Protein AF-0000000076150841 (afdb_homodimer)

pLDDT: mean 77.34, std 28.7, range [23.14, 98.88]

Structure (mmCIF, N/CA/C/O backbone):
data_AF-0000000076150841-model_v1
#
loop_
_entity.id
_entity.type
_entity.pdbx_description
1 polymer 'C1q domain-containing protein'
#
loop_
_atom_site.group_PDB
_atom_site.id
_atom_site.type_symbol
_atom_site.label_atom_id
_atom_site.label_alt_id
_atom_site.label_comp_id
_atom_site.label_asym_id
_atom_site.label_entity_id
_atom_site.label_seq_id
_atom_site.pdbx_PDB_ins_code
_atom_site.Cartn_x
_atom_site.Cartn_y
_atom_site.Cartn_z
_atom_site.occupancy
_atom_site.B_iso_or_equiv
_atom_site.auth_seq_id
_atom_site.auth_comp_id
_atom_site.auth_asym_id
_atom_site.auth_atom_id
_atom_site.pdbx_PDB_model_num
ATOM 1 N N . MET A 1 1 ? 20.172 27.812 10.383 1 24.16 1 MET A N 1
ATOM 2 C CA . MET A 1 1 ? 19.25 28.719 11.078 1 24.16 1 MET A CA 1
ATOM 3 C C . MET A 1 1 ? 19.391 30.141 10.555 1 24.16 1 MET A C 1
ATOM 5 O O . MET A 1 1 ? 20.516 30.625 10.328 1 24.16 1 MET A O 1
ATOM 9 N N . ASN A 1 2 ? 18.484 30.672 9.898 1 23.14 2 ASN A N 1
ATOM 10 C CA . ASN A 1 2 ? 18.812 31.75 8.969 1 23.14 2 ASN A CA 1
ATOM 11 C C . ASN A 1 2 ? 19.375 32.969 9.695 1 23.14 2 ASN A C 1
ATOM 13 O O . ASN A 1 2 ? 18.672 33.625 10.453 1 23.14 2 ASN A O 1
ATOM 17 N N . PHE A 1 3 ? 20.5 33.219 9.914 1 25.77 3 PHE A N 1
ATOM 18 C CA . PHE A 1 3 ? 21.172 34.312 10.609 1 25.77 3 PHE A CA 1
ATOM 19 C C . PHE A 1 3 ? 21.109 35.594 9.789 1 25.77 3 PHE A C 1
ATOM 21 O O . PHE A 1 3 ? 21.562 36.625 10.234 1 25.77 3 PHE A O 1
ATOM 28 N N . ALA A 1 4 ? 20.672 35.562 8.633 1 28.73 4 ALA A N 1
ATOM 29 C CA . ALA A 1 4 ? 20.812 36.719 7.754 1 28.73 4 ALA A CA 1
ATOM 30 C C . ALA A 1 4 ? 19.781 37.781 8.086 1 28.73 4 ALA A C 1
ATOM 32 O O . ALA A 1 4 ? 18.609 37.656 7.734 1 28.73 4 ALA A O 1
ATOM 33 N N . HIS A 1 5 ? 19.281 37.938 9.18 1 33.47 5 HIS A N 1
ATOM 34 C CA . HIS A 1 5 ? 18.578 38.969 9.906 1 33.47 5 HIS A CA 1
ATOM 35 C C . HIS A 1 5 ? 19.203 40.344 9.656 1 33.47 5 HIS A C 1
ATOM 37 O O . HIS A 1 5 ? 18.578 41.375 9.883 1 33.47 5 HIS A O 1
ATOM 43 N N . ALA A 1 6 ? 20.25 40.469 9.133 1 31.05 6 ALA A N 1
ATOM 44 C CA . ALA A 1 6 ? 21.234 41.531 9.359 1 31.05 6 ALA A CA 1
ATOM 45 C C . ALA A 1 6 ? 20.906 42.75 8.523 1 31.05 6 ALA A C 1
ATOM 47 O O . ALA A 1 6 ? 20.875 43.875 9.039 1 31.05 6 ALA A O 1
ATOM 48 N N . ILE A 1 7 ? 20.891 42.719 7.281 1 30.91 7 ILE A N 1
ATOM 49 C CA . ILE A 1 7 ? 21.234 43.719 6.301 1 30.91 7 ILE A CA 1
ATOM 50 C C . ILE A 1 7 ? 19.969 44.438 5.836 1 30.91 7 ILE A C 1
ATOM 52 O O . ILE A 1 7 ? 19.969 45.656 5.688 1 30.91 7 ILE A O 1
ATOM 56 N N . THR A 1 8 ? 18.797 43.812 5.836 1 32.22 8 THR A N 1
ATOM 57 C CA . THR A 1 8 ? 17.766 44.688 5.309 1 32.22 8 THR A CA 1
ATOM 58 C C . THR A 1 8 ? 17.25 45.625 6.402 1 32.22 8 THR A C 1
ATOM 60 O O . THR A 1 8 ? 16.672 46.688 6.105 1 32.22 8 THR A O 1
ATOM 63 N N . ILE A 1 9 ? 17.359 45.406 7.531 1 32.12 9 ILE A N 1
ATOM 64 C CA . ILE A 1 9 ? 16.938 46.344 8.586 1 32.12 9 ILE A CA 1
ATOM 65 C C . ILE A 1 9 ? 17.5 47.719 8.305 1 32.12 9 ILE A C 1
ATO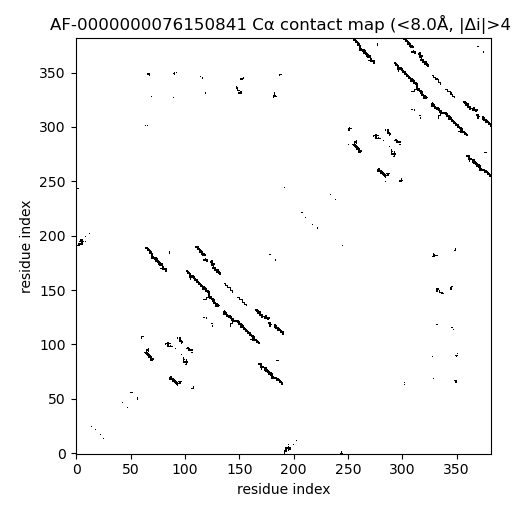M 67 O O . ILE A 1 9 ? 16.859 48.75 8.641 1 32.12 9 ILE A O 1
ATOM 71 N N . ALA A 1 10 ? 18.156 47.656 7.094 1 31.22 10 ALA A N 1
ATOM 72 C CA . ALA A 1 10 ? 18.906 48.812 6.617 1 31.22 10 ALA A CA 1
ATOM 73 C C . ALA A 1 10 ? 18.016 49.719 5.766 1 31.22 10 ALA A C 1
ATOM 75 O O . ALA A 1 10 ? 18.25 50.938 5.699 1 31.22 10 ALA A O 1
ATOM 76 N N . ALA A 1 11 ? 16.891 49.5 5.434 1 33.78 11 ALA A N 1
ATOM 77 C CA . ALA A 1 11 ? 16.562 50.688 4.66 1 33.78 11 ALA A CA 1
ATOM 78 C C . ALA A 1 11 ? 16.656 51.969 5.523 1 33.78 11 ALA A C 1
ATOM 80 O O . ALA A 1 11 ? 17.219 52.969 5.098 1 33.78 11 ALA A O 1
ATOM 81 N N . ILE A 1 12 ? 16.031 51.875 6.367 1 34.44 12 ILE A N 1
ATOM 82 C CA . ILE A 1 12 ? 15.227 52.906 7.039 1 34.44 12 ILE A CA 1
ATOM 83 C C . ILE A 1 12 ? 16.141 53.812 7.875 1 34.44 12 ILE A C 1
ATOM 85 O O . ILE A 1 12 ? 15.961 55.031 7.895 1 34.44 12 ILE A O 1
ATOM 89 N N . LEU A 1 13 ? 17.219 53.219 8.375 1 34.34 13 LEU A N 1
ATOM 90 C CA . LEU A 1 13 ? 17.875 54.312 9.055 1 34.34 13 LEU A CA 1
ATOM 91 C C . LEU A 1 13 ? 18.328 55.375 8.055 1 34.34 13 LEU A C 1
ATOM 93 O O . LEU A 1 13 ? 18.344 56.562 8.375 1 34.34 13 LEU A O 1
ATOM 97 N N . THR A 1 14 ? 18.203 55.156 6.887 1 30.88 14 THR A N 1
ATOM 98 C CA . THR A 1 14 ? 18.719 56.031 5.852 1 30.88 14 THR A CA 1
ATOM 99 C C . THR A 1 14 ? 17.828 57.25 5.684 1 30.88 14 THR A C 1
ATOM 101 O O . THR A 1 14 ? 18.297 58.344 5.352 1 30.88 14 THR A O 1
ATOM 104 N N . SER A 1 15 ? 16.609 57.469 6.016 1 34.28 15 SER A N 1
ATOM 105 C CA . SER A 1 15 ? 16.141 58.875 6.016 1 34.28 15 SER A CA 1
ATOM 106 C C . SER A 1 15 ? 16.812 59.688 7.113 1 34.28 15 SER A C 1
ATOM 108 O O . SER A 1 15 ? 16.828 60.906 7.066 1 34.28 15 SER A O 1
ATOM 110 N N . ILE A 1 16 ? 17.312 59.188 8.258 1 33.34 16 ILE A N 1
ATOM 111 C CA . ILE A 1 16 ? 18.047 60.094 9.125 1 33.34 16 ILE A CA 1
ATOM 112 C C . ILE A 1 16 ? 19.203 60.719 8.352 1 33.34 16 ILE A C 1
ATOM 114 O O . ILE A 1 16 ? 19.75 61.75 8.766 1 33.34 16 ILE A O 1
ATOM 118 N N . LEU A 1 17 ? 19.5 60.281 7.352 1 33.53 17 LEU A N 1
ATOM 119 C CA . LEU A 1 17 ? 20.656 60.75 6.613 1 33.53 17 LEU A CA 1
ATOM 120 C C . LEU A 1 17 ? 20.422 62.156 6.039 1 33.53 17 LEU A C 1
ATOM 122 O O . LEU A 1 17 ? 21.281 63.031 6.172 1 33.53 17 LEU A O 1
ATOM 126 N N . THR A 1 18 ? 19.844 62.375 4.703 1 30.12 18 THR A N 1
ATOM 127 C CA . THR A 1 18 ? 19.828 63.5 3.781 1 30.12 18 THR A CA 1
ATOM 128 C C . THR A 1 18 ? 18.688 64.438 4.121 1 30.12 18 THR A C 1
ATOM 130 O O . THR A 1 18 ? 17.531 64.188 3.783 1 30.12 18 THR A O 1
ATOM 133 N N . SER A 1 19 ? 18.094 64.875 5.039 1 28.33 19 SER A N 1
ATOM 134 C CA . SER A 1 19 ? 17.672 66.25 5.254 1 28.33 19 SER A CA 1
ATOM 135 C C . SER A 1 19 ? 18.703 67.25 4.715 1 28.33 19 SER A C 1
ATOM 137 O O . SER A 1 19 ? 18.594 68.438 4.941 1 28.33 19 SER A O 1
ATOM 139 N N . GLY A 1 20 ? 19.812 67.375 4.145 1 30.16 20 GLY A N 1
ATOM 140 C CA . GLY A 1 20 ? 19.797 68.812 3.883 1 30.16 20 GLY A CA 1
ATOM 141 C C . GLY A 1 20 ? 18.719 69.188 2.91 1 30.16 20 GLY A C 1
ATOM 142 O O . GLY A 1 20 ? 17.938 70.125 3.193 1 30.16 20 GLY A O 1
ATOM 143 N N . GLY A 1 21 ? 18.891 69.312 1.482 1 29.36 21 GLY A N 1
ATOM 144 C CA . GLY A 1 21 ? 18.25 69.938 0.329 1 29.36 21 GLY A CA 1
ATOM 145 C C . GLY A 1 21 ? 17.062 69.188 -0.186 1 29.36 21 GLY A C 1
ATOM 146 O O . GLY A 1 21 ? 15.938 69.375 0.26 1 29.36 21 GLY A O 1
ATOM 147 N N . SER A 1 22 ? 17.109 68.125 -1.404 1 29.5 22 SER A N 1
ATOM 148 C CA . SER A 1 22 ? 16.094 67.688 -2.369 1 29.5 22 SER A CA 1
ATOM 149 C C . SER A 1 22 ? 15.25 66.562 -1.818 1 29.5 22 SER A C 1
ATOM 151 O O . SER A 1 22 ? 15.711 65.438 -1.737 1 29.5 22 SER A O 1
ATOM 153 N N . CYS A 1 23 ? 14.453 66.438 -0.701 1 32.25 23 CYS A N 1
ATOM 154 C CA . CYS A 1 23 ? 13.625 65.75 0.276 1 32.25 23 CYS A CA 1
ATOM 155 C C . CYS A 1 23 ? 12.516 64.938 -0.412 1 32.25 23 CYS A C 1
ATOM 157 O O . CYS A 1 23 ? 11.773 64.25 0.24 1 32.25 23 CYS A O 1
ATOM 159 N N . HIS A 1 24 ? 12.016 65.125 -1.688 1 33.97 24 HIS A N 1
ATOM 160 C CA . HIS A 1 24 ? 10.719 64.75 -2.234 1 33.97 24 HIS A CA 1
ATOM 161 C C . HIS A 1 24 ? 10.656 63.25 -2.518 1 33.97 24 HIS A C 1
ATOM 163 O O . HIS A 1 24 ? 9.633 62.625 -2.277 1 33.97 24 HIS A O 1
ATOM 169 N N . LYS A 1 25 ? 11.672 62.688 -3.166 1 35.22 25 LYS A N 1
ATOM 170 C CA . LYS A 1 25 ? 11.484 61.375 -3.764 1 35.22 25 LYS A CA 1
ATOM 171 C C . LYS A 1 25 ? 11.5 60.281 -2.699 1 35.22 25 LYS A C 1
ATOM 173 O O . LYS A 1 25 ? 10.906 59.219 -2.889 1 35.22 25 LYS A O 1
ATOM 178 N N . SER A 1 26 ? 12.109 60.5 -1.569 1 36.94 26 SER A N 1
ATOM 179 C CA . SER A 1 26 ? 12.328 59.438 -0.58 1 36.94 26 SER A CA 1
ATOM 180 C C . SER A 1 26 ? 11.047 59.125 0.175 1 36.94 26 SER A C 1
ATOM 182 O O . SER A 1 26 ? 10.844 57.969 0.597 1 36.94 26 SER A O 1
ATOM 184 N N . CYS A 1 27 ? 10.055 59.938 0.228 1 39.69 27 CYS A N 1
ATOM 185 C CA . CYS A 1 27 ? 8.828 59.781 0.993 1 39.69 27 CYS A CA 1
ATOM 186 C C . CYS A 1 27 ? 7.926 58.719 0.336 1 39.69 27 CYS A C 1
ATOM 188 O O . CYS A 1 27 ? 7.215 58 1.022 1 39.69 27 CYS A O 1
ATOM 190 N N . ARG A 1 28 ? 7.938 58.656 -1.045 1 40.31 28 ARG A N 1
ATOM 191 C CA . ARG A 1 28 ? 7.004 57.75 -1.703 1 40.31 28 ARG A CA 1
ATOM 192 C C . ARG A 1 28 ? 7.387 56.281 -1.455 1 40.31 28 ARG A C 1
ATOM 194 O O . ARG A 1 28 ? 6.516 55.438 -1.232 1 40.31 28 ARG A O 1
ATOM 201 N N . SER A 1 29 ? 8.68 56.062 -1.496 1 43.91 29 SER A N 1
ATOM 202 C CA . SER A 1 29 ? 9.117 54.688 -1.311 1 43.91 29 SER A CA 1
ATOM 203 C C . SER A 1 29 ? 8.875 54.219 0.121 1 43.91 29 SER A C 1
ATOM 205 O O . SER A 1 29 ? 8.469 53.062 0.347 1 43.91 29 SER A O 1
ATOM 207 N N . ASN A 1 30 ? 8.938 55.094 1.033 1 44 30 ASN A N 1
ATOM 208 C CA . ASN A 1 30 ? 8.68 54.75 2.422 1 44 30 ASN A CA 1
ATOM 209 C C . ASN A 1 30 ? 7.195 54.5 2.67 1 44 30 ASN A C 1
ATOM 211 O O . ASN A 1 30 ? 6.832 53.562 3.412 1 44 30 ASN A O 1
ATOM 215 N N . ALA A 1 31 ? 6.367 55.156 1.993 1 45.12 31 ALA A N 1
ATOM 216 C CA . ALA A 1 31 ? 4.93 54.969 2.145 1 45.12 31 ALA A CA 1
ATOM 217 C C . ALA A 1 31 ? 4.512 53.594 1.62 1 45.12 31 ALA A C 1
ATOM 219 O O . ALA A 1 31 ? 3.691 52.906 2.238 1 45.12 31 ALA A O 1
ATOM 220 N N . SER A 1 32 ? 5.082 53.188 0.496 1 46.59 32 SER A N 1
ATOM 221 C CA . SER A 1 32 ? 4.75 51.875 -0.037 1 46.59 32 SER A CA 1
ATOM 222 C C . SER A 1 32 ? 5.23 50.781 0.891 1 46.59 32 SER A C 1
ATOM 224 O O . SER A 1 32 ? 4.52 49.781 1.117 1 46.59 32 SER A O 1
ATOM 226 N N . LEU A 1 33 ? 6.414 50.906 1.486 1 48.31 33 LEU A N 1
ATOM 227 C CA . LEU A 1 33 ? 6.934 49.906 2.438 1 48.31 33 LEU A CA 1
ATOM 228 C C . LEU A 1 33 ? 6.082 49.875 3.703 1 48.31 33 LEU A C 1
ATOM 230 O O . LEU A 1 33 ? 5.766 48.812 4.215 1 48.31 33 LEU A O 1
ATOM 234 N N . MET A 1 34 ? 5.629 50.906 4.152 1 49.88 34 MET A N 1
ATOM 235 C CA . MET A 1 34 ? 4.773 50.938 5.336 1 49.88 34 MET A CA 1
ATOM 236 C C . MET A 1 34 ? 3.422 50.312 5.059 1 49.88 34 MET A C 1
ATOM 238 O O . MET A 1 34 ? 2.896 49.562 5.895 1 49.88 34 MET A O 1
ATOM 242 N N . LYS A 1 35 ? 2.93 50.594 3.895 1 51.5 35 LYS A N 1
ATOM 243 C CA . LYS A 1 35 ? 1.685 49.906 3.535 1 51.5 35 LYS A CA 1
ATOM 244 C C . LYS A 1 35 ? 1.882 48.406 3.457 1 51.5 35 LYS A C 1
ATOM 246 O O . LYS A 1 35 ? 1.021 47.625 3.893 1 51.5 35 LYS A O 1
ATOM 251 N N . SER A 1 36 ? 2.986 47.969 2.928 1 48.84 36 SER A N 1
ATOM 252 C CA . SER A 1 36 ? 3.26 46.562 2.877 1 48.84 36 SER A CA 1
ATOM 253 C C . SER A 1 36 ? 3.453 45.969 4.277 1 48.84 36 SER A C 1
ATOM 255 O O . SER A 1 36 ? 2.947 44.906 4.586 1 48.84 36 SER A O 1
ATOM 257 N N . ILE A 1 37 ? 4.172 46.594 5.125 1 50.72 37 ILE A N 1
ATOM 258 C CA . ILE A 1 37 ? 4.324 46.156 6.508 1 50.72 37 ILE A CA 1
ATOM 259 C C . ILE A 1 37 ? 2.975 46.219 7.219 1 50.72 37 ILE A C 1
ATOM 261 O O . ILE A 1 37 ? 2.602 45.281 7.938 1 50.72 37 ILE A O 1
ATOM 265 N N . GLN A 1 38 ? 2.232 47.281 7.031 1 49.38 38 GLN A N 1
ATOM 266 C CA . GLN A 1 38 ? 0.881 47.344 7.578 1 49.38 38 GLN A CA 1
ATOM 267 C C . GLN A 1 38 ? 0.031 46.188 7.043 1 49.38 38 GLN A C 1
ATOM 269 O O . GLN A 1 38 ? -0.722 45.562 7.797 1 49.38 38 GLN A O 1
ATOM 274 N N . TYR A 1 39 ? 0.066 45.906 5.73 1 49.16 39 TYR A N 1
ATOM 275 C CA . TYR A 1 39 ? -0.656 44.75 5.195 1 49.16 39 TYR A CA 1
ATOM 276 C C . TYR A 1 39 ? -0.154 43.469 5.816 1 49.16 39 TYR A C 1
ATOM 278 O O . TYR A 1 39 ? -0.95 42.594 6.211 1 49.16 39 TYR A O 1
ATOM 286 N N . GLN A 1 40 ? 1.12 43.219 5.914 1 45.34 40 GLN A N 1
ATOM 287 C CA . GLN A 1 40 ? 1.642 42.031 6.566 1 45.34 40 GLN A CA 1
ATOM 288 C C . GLN A 1 40 ? 1.243 42 8.039 1 45.34 40 GLN A C 1
ATOM 290 O O . GLN A 1 40 ? 0.87 40.938 8.555 1 45.34 40 GLN A O 1
ATOM 295 N N . LEU A 1 41 ? 1.331 43.062 8.672 1 47.38 41 LEU A N 1
ATOM 296 C CA . LEU A 1 41 ? 0.873 43.094 10.055 1 47.38 41 LEU A CA 1
ATOM 297 C C . LEU A 1 41 ? -0.636 42.906 10.141 1 47.38 41 LEU A C 1
ATOM 299 O O . LEU A 1 41 ? -1.128 42.219 11.047 1 47.38 41 LEU A O 1
ATOM 303 N N . LYS A 1 42 ? -1.372 43.562 9.281 1 45.72 42 LYS A N 1
ATOM 304 C CA . LYS A 1 42 ? -2.795 43.219 9.234 1 45.72 42 LYS A CA 1
ATOM 305 C C . LYS A 1 42 ? -3.016 41.75 8.914 1 45.72 42 LYS A C 1
ATOM 307 O O . LYS A 1 42 ? -3.904 41.125 9.484 1 45.72 42 LYS A O 1
ATOM 312 N N . LEU A 1 43 ? -2.387 41.125 7.961 1 43.06 43 LEU A N 1
ATOM 313 C CA . LEU A 1 43 ? -2.48 39.688 7.742 1 43.06 43 LEU A CA 1
ATOM 314 C C . LEU A 1 43 ? -2.084 38.938 8.992 1 43.06 43 LEU A C 1
ATOM 316 O O . LEU A 1 43 ? -2.695 37.906 9.32 1 43.06 43 LEU A O 1
ATOM 320 N N . VAL A 1 44 ? -1.11 39.219 9.672 1 39.16 44 VAL A N 1
ATOM 321 C CA . VAL A 1 44 ? -0.81 38.594 10.969 1 39.16 44 VAL A CA 1
ATOM 322 C C . VAL A 1 44 ? -1.904 38.969 11.969 1 39.16 44 VAL A C 1
ATOM 324 O O . VAL A 1 44 ? -2.307 38.125 12.789 1 39.16 44 VAL A O 1
ATOM 327 N N . GLU A 1 45 ? -2.352 40.125 12.094 1 40.41 45 GLU A N 1
ATOM 328 C CA . GLU A 1 45 ? -3.475 40.5 12.953 1 40.41 45 GLU A CA 1
ATOM 329 C C . GLU A 1 45 ? -4.754 39.781 12.523 1 40.41 45 GLU A C 1
ATOM 331 O O . GLU A 1 45 ? -5.539 39.344 13.359 1 40.41 45 GLU A O 1
ATOM 336 N N . ASP A 1 46 ? -5.316 39.938 11.32 1 38.16 46 ASP A N 1
ATOM 337 C CA . ASP A 1 46 ? -6.488 39.188 10.867 1 38.16 46 ASP A CA 1
ATOM 338 C C . ASP A 1 46 ? -6.289 37.688 11.078 1 38.16 46 ASP A C 1
ATOM 340 O O . ASP A 1 46 ? -7.25 36.969 11.352 1 38.16 46 ASP A O 1
ATOM 344 N N . ASN A 1 47 ? -5.324 37.094 10.82 1 31.27 47 ASN A N 1
ATOM 345 C CA . ASN A 1 47 ? -5.043 35.75 11.297 1 31.27 47 ASN A CA 1
ATOM 346 C C . ASN A 1 47 ? -4.789 35.719 12.805 1 31.27 47 ASN A C 1
ATOM 348 O O . ASN A 1 47 ? -4.645 34.656 13.398 1 31.27 47 ASN A O 1
ATOM 352 N N . ASP A 1 48 ? -4.449 36.75 13.344 1 31.55 48 ASP A N 1
ATOM 353 C CA . ASP A 1 48 ? -4.402 36.875 14.797 1 31.55 48 ASP A CA 1
ATOM 354 C C . ASP A 1 48 ? -5.809 36.938 15.391 1 31.55 48 ASP A C 1
ATOM 356 O O . ASP A 1 48 ? -5.977 37.312 16.547 1 31.55 48 ASP A O 1
ATOM 360 N N . GLY A 1 49 ? -6.883 37.188 14.711 1 30.02 49 GLY A N 1
ATOM 361 C CA . GLY A 1 49 ? -8.062 37.062 15.555 1 30.02 49 GLY A CA 1
ATOM 362 C C . GLY A 1 49 ? -7.906 36 16.625 1 30.02 49 GLY A C 1
ATOM 363 O O . GLY A 1 49 ? -7.609 36.281 17.781 1 30.02 49 GLY A O 1
ATOM 364 N N . LYS A 1 50 ? -8.938 35.125 16.734 1 30.73 50 LYS A N 1
ATOM 365 C CA . LYS A 1 50 ? -9.078 34.156 17.828 1 30.73 50 LYS A CA 1
ATOM 366 C C . LYS A 1 50 ? -7.812 33.312 18 1 30.73 50 LYS A C 1
ATOM 368 O O . LYS A 1 50 ? -7.688 32.25 17.406 1 30.73 50 LYS A O 1
ATOM 373 N N . CYS A 1 51 ? -6.699 33.938 17.953 1 28.28 51 CYS A N 1
ATOM 374 C CA . CYS A 1 51 ? -5.773 33.125 18.719 1 28.28 51 CYS A CA 1
ATOM 375 C C . CYS A 1 51 ? -6.188 33.031 20.172 1 28.28 51 CYS A C 1
ATOM 377 O O . CYS A 1 51 ? -5.973 34 20.938 1 28.28 51 CYS A O 1
ATOM 379 N N . ASP A 1 52 ? -7.387 32.875 20.578 1 27.3 52 ASP A N 1
ATOM 380 C CA . ASP A 1 52 ? -7.609 32.5 21.969 1 27.3 52 ASP A CA 1
ATOM 381 C C . ASP A 1 52 ? -6.422 31.703 22.531 1 27.3 52 ASP A C 1
ATOM 383 O O . ASP A 1 52 ? -6.184 30.562 22.109 1 27.3 52 ASP A O 1
ATOM 387 N N . CYS A 1 53 ? -5.34 32.312 22.828 1 26.61 53 CYS A N 1
ATOM 388 C CA . CYS A 1 53 ? -4.262 31.734 23.609 1 26.61 53 CYS A CA 1
ATOM 389 C C . CYS A 1 53 ? -4.809 30.719 24.609 1 26.61 53 CYS A C 1
ATOM 391 O O . CYS A 1 53 ? -4.047 29.969 25.234 1 26.61 53 CYS A O 1
ATOM 393 N N . ASN A 1 54 ? -5.77 31.109 25.359 1 26.88 54 ASN A N 1
ATOM 394 C CA . ASN A 1 54 ? -6.477 30.094 26.125 1 26.88 54 ASN A CA 1
ATOM 395 C C . ASN A 1 54 ? -7.055 29.016 25.234 1 26.88 54 ASN A C 1
ATOM 397 O O . ASN A 1 54 ? -7.773 28.125 25.703 1 26.88 54 ASN A O 1
ATOM 401 N N . GLN A 1 55 ? -7.621 29.484 24.062 1 26.11 55 GLN A N 1
ATOM 402 C CA . GLN A 1 55 ? -8 28.281 23.328 1 26.11 55 GLN A CA 1
ATOM 403 C C . GLN A 1 55 ? -6.777 27.469 22.938 1 26.11 55 GLN A C 1
ATOM 405 O O . GLN A 1 55 ? -5.738 28.031 22.578 1 26.11 55 GLN A O 1
ATOM 410 N N . SER A 1 56 ? -6.531 26.359 23.406 1 28.7 56 SER A N 1
ATOM 411 C CA . SER A 1 56 ? -5.586 25.375 22.906 1 28.7 56 SER A CA 1
ATOM 412 C C . SER A 1 56 ? -5.297 25.578 21.422 1 28.7 56 SER A C 1
ATOM 414 O O . SER A 1 56 ? -6.215 25.797 20.641 1 28.7 56 SER A O 1
ATOM 416 N N . PRO A 1 57 ? -4.219 26.562 20.938 1 30.33 57 PRO A N 1
ATOM 417 C CA . PRO A 1 57 ? -3.969 26.609 19.5 1 30.33 57 PRO A CA 1
ATOM 418 C C . PRO A 1 57 ? -4.711 25.531 18.734 1 30.33 57 PRO A C 1
ATOM 420 O O . PRO A 1 57 ? -4.57 24.344 19.047 1 30.33 57 PRO A O 1
ATOM 423 N N . SER A 1 58 ? -5.852 25.812 18.438 1 32.22 58 SER A N 1
ATOM 424 C CA . SER A 1 58 ? -6.328 24.828 17.469 1 32.22 58 SER A CA 1
ATOM 425 C C . SER A 1 58 ? -5.273 24.547 16.406 1 32.22 58 SER A C 1
ATOM 427 O O . SER A 1 58 ? -4.844 25.469 15.695 1 32.22 58 SER A O 1
ATOM 429 N N . THR A 1 59 ? -4.129 24.047 16.766 1 33.75 59 THR A N 1
ATOM 430 C CA . THR A 1 59 ? -3.094 23.547 15.867 1 33.75 59 THR A CA 1
ATOM 431 C C . THR A 1 59 ? -3.609 23.469 14.438 1 33.75 59 THR A C 1
ATOM 433 O O . THR A 1 59 ? -4.621 22.812 14.164 1 33.75 59 THR A O 1
ATOM 436 N N . PRO A 1 60 ? -3.861 24.766 13.75 1 37.5 60 PRO A N 1
ATOM 437 C CA . PRO A 1 60 ? -4.145 24.406 12.352 1 37.5 60 PRO A CA 1
ATOM 438 C C . PRO A 1 60 ? -3.963 22.922 12.078 1 37.5 60 PRO A C 1
ATOM 440 O O . PRO A 1 60 ? -3.002 22.312 12.555 1 37.5 60 PRO A O 1
ATOM 443 N N . SER A 1 61 ? -4.816 22.312 12.234 1 43.16 61 SER A N 1
ATOM 444 C CA . SER A 1 61 ? -4.992 20.875 12.102 1 43.16 61 SER A CA 1
ATOM 445 C C . SER A 1 61 ? -4.137 20.297 10.977 1 43.16 61 SER A C 1
ATOM 447 O O . SER A 1 61 ? -4.664 19.844 9.961 1 43.16 61 SER A O 1
ATOM 449 N N . SER A 1 62 ? -3.18 21.234 10.391 1 52.5 62 SER A N 1
ATOM 450 C CA . SER A 1 62 ? -2.064 21.047 9.461 1 52.5 62 SER A CA 1
ATOM 451 C C . SER A 1 62 ? -1.463 19.656 9.594 1 52.5 62 SER A C 1
ATOM 453 O O . SER A 1 62 ? -0.381 19.391 9.07 1 52.5 62 SER A O 1
ATOM 455 N N . GLY A 1 63 ? -2.027 19.078 10.312 1 70.31 63 GLY A N 1
ATOM 456 C CA . GLY A 1 63 ? -1.395 17.875 10.812 1 70.31 63 GLY A CA 1
ATOM 457 C C . GLY A 1 63 ? -1.264 16.797 9.758 1 70.31 63 GLY A C 1
ATOM 458 O O . GLY A 1 63 ? -1.954 16.828 8.734 1 70.31 63 GLY A O 1
ATOM 459 N N . LYS A 1 64 ? -0.266 16.297 9.734 1 86.75 64 LYS A N 1
ATOM 460 C CA . LYS A 1 64 ? -0.047 15.086 8.945 1 86.75 64 LYS A CA 1
ATOM 461 C C . LYS A 1 64 ? -1.246 14.148 9.039 1 86.75 64 LYS A C 1
ATOM 463 O O . LYS A 1 64 ? -1.819 13.969 10.117 1 86.75 64 LYS A O 1
ATOM 468 N N . VAL A 1 65 ? -1.801 13.953 7.891 1 95.44 65 VAL A N 1
ATOM 469 C CA . VAL A 1 65 ? -2.926 13.031 7.77 1 95.44 65 VAL A CA 1
ATOM 470 C C . VAL A 1 65 ? -2.518 11.828 6.926 1 95.44 65 VAL A C 1
ATOM 472 O O . VAL A 1 65 ? -1.905 11.977 5.867 1 95.44 65 VAL A O 1
ATOM 475 N N . GLY A 1 66 ? -2.795 10.68 7.406 1 98.31 66 GLY A N 1
ATOM 476 C CA . GLY A 1 66 ? -2.576 9.461 6.641 1 98.31 66 GLY A CA 1
ATOM 477 C C . GLY A 1 66 ? -3.225 8.234 7.27 1 98.31 66 GLY A C 1
ATOM 478 O O . GLY A 1 66 ? -3.391 8.172 8.492 1 98.31 66 GLY A O 1
ATOM 479 N N . PHE A 1 67 ? -3.586 7.316 6.395 1 98.69 67 PHE A N 1
ATOM 480 C CA . PHE A 1 67 ? -4.168 6.078 6.902 1 98.69 67 PHE A CA 1
ATOM 481 C C . PHE A 1 67 ? -3.76 4.891 6.039 1 98.69 67 PHE A C 1
ATOM 483 O O . PHE A 1 67 ? -3.4 5.059 4.871 1 98.69 67 PHE A O 1
ATOM 490 N N . GLN A 1 68 ? -3.779 3.725 6.617 1 98.88 68 GLN A N 1
ATOM 491 C CA . GLN A 1 68 ? -3.576 2.414 6.008 1 98.88 68 GLN A CA 1
ATOM 492 C C . GLN A 1 68 ? -4.523 1.377 6.605 1 98.88 68 GLN A C 1
ATOM 494 O O . GLN A 1 68 ? -4.5 1.131 7.812 1 98.88 68 GLN A O 1
ATOM 499 N N . VAL A 1 69 ? -5.348 0.862 5.707 1 98.81 69 VAL A N 1
ATOM 500 C CA . VAL A 1 69 ? -6.324 -0.099 6.207 1 98.81 69 VAL A CA 1
ATOM 501 C C . VAL A 1 69 ? -6.375 -1.315 5.285 1 98.81 69 VAL A C 1
ATOM 503 O O . VAL A 1 69 ? -5.988 -1.233 4.117 1 98.81 69 VAL A O 1
ATOM 506 N N . SER A 1 70 ? -6.77 -2.439 5.832 1 98.69 70 SER A N 1
ATOM 507 C CA . SER A 1 70 ? -6.91 -3.707 5.125 1 98.69 70 SER A CA 1
ATOM 508 C C . SER A 1 70 ? -8.023 -4.559 5.73 1 98.69 70 SER A C 1
ATOM 510 O O . SER A 1 70 ? -8.719 -4.117 6.648 1 98.69 70 SER A O 1
ATOM 512 N N . ASN A 1 71 ? -8.203 -5.672 5.141 1 97.25 71 ASN A N 1
ATOM 513 C CA . ASN A 1 71 ? -9.125 -6.656 5.691 1 97.25 71 ASN A CA 1
ATOM 514 C C . ASN A 1 71 ? -8.391 -7.871 6.242 1 97.25 71 ASN A C 1
ATOM 516 O O . ASN A 1 71 ? -7.406 -8.328 5.652 1 97.25 71 ASN A O 1
ATOM 520 N N . SER A 1 72 ? -8.891 -8.32 7.391 1 95.44 72 SER A N 1
ATOM 521 C CA . SER A 1 72 ? -8.383 -9.586 7.914 1 95.44 72 SER A CA 1
ATOM 522 C C . SER A 1 72 ? -9.023 -10.773 7.203 1 95.44 72 SER A C 1
ATOM 524 O O . SER A 1 72 ? -8.359 -11.766 6.918 1 95.44 72 SER A O 1
ATOM 526 N N . GLY A 1 73 ? -10.344 -10.734 6.941 1 97.06 73 GLY A N 1
ATOM 527 C CA . GLY A 1 73 ? -11.062 -11.773 6.223 1 97.06 73 GLY A CA 1
ATOM 528 C C . GLY A 1 73 ? -11.445 -11.367 4.809 1 97.06 73 GLY A C 1
ATOM 529 O O . GLY A 1 73 ? -11.383 -10.188 4.461 1 97.06 73 GLY A O 1
ATOM 530 N N . SER A 1 74 ? -11.805 -12.359 4.07 1 98.31 74 SER A N 1
ATOM 531 C CA . SER A 1 74 ? -12.219 -12.109 2.695 1 98.31 74 SER A CA 1
ATOM 532 C C . SER A 1 74 ? -13.633 -11.547 2.637 1 98.31 74 SER A C 1
ATOM 534 O O . SER A 1 74 ? -14.438 -11.766 3.549 1 98.31 74 SER A O 1
ATOM 536 N N . LEU A 1 75 ? -13.875 -10.797 1.644 1 97.69 75 LEU A N 1
ATOM 537 C CA . LEU A 1 75 ? -15.211 -10.289 1.361 1 97.69 75 LEU A CA 1
ATOM 538 C C . LEU A 1 75 ? -15.844 -11.031 0.188 1 97.69 75 LEU A C 1
ATOM 540 O O . LEU A 1 75 ? -15.18 -11.266 -0.828 1 97.69 75 LEU A O 1
ATOM 544 N N . LYS A 1 76 ? -17.125 -11.375 0.365 1 97.94 76 LYS A N 1
ATOM 545 C CA . LYS A 1 76 ? -17.812 -12.148 -0.668 1 97.94 76 LYS A CA 1
ATOM 546 C C . LYS A 1 76 ? -19.188 -11.562 -0.967 1 97.94 76 LYS A C 1
ATOM 548 O O . LYS A 1 76 ? -19.906 -11.148 -0.053 1 97.94 76 LYS A O 1
ATOM 553 N N . ASN A 1 77 ? -19.422 -11.523 -2.209 1 97.62 77 ASN A N 1
ATOM 554 C CA . ASN A 1 77 ? -20.75 -11.203 -2.713 1 97.62 77 ASN A CA 1
ATOM 555 C C . ASN A 1 77 ? -21.266 -9.883 -2.133 1 97.62 77 ASN A C 1
ATOM 557 O O . ASN A 1 77 ? -22.375 -9.828 -1.593 1 97.62 77 ASN A O 1
ATOM 561 N N . ILE A 1 78 ? -20.469 -8.875 -2.217 1 96.75 78 ILE A N 1
ATOM 562 C CA . ILE A 1 78 ? -20.875 -7.531 -1.824 1 96.75 78 ILE A CA 1
ATOM 563 C C . ILE A 1 78 ? -21.688 -6.887 -2.943 1 96.75 78 ILE A C 1
ATOM 565 O O . ILE A 1 78 ? -21.312 -6.965 -4.117 1 96.75 78 ILE A O 1
ATOM 569 N N . GLY A 1 79 ? -22.766 -6.285 -2.615 1 97.25 79 GLY A N 1
ATOM 570 C CA . GLY A 1 79 ? -23.703 -5.746 -3.586 1 97.25 79 GLY A CA 1
ATOM 571 C C . GLY A 1 79 ? -23.156 -4.539 -4.328 1 97.25 79 GLY A C 1
ATOM 572 O O . GLY A 1 79 ? -22.375 -3.766 -3.777 1 97.25 79 GLY A O 1
ATOM 573 N N . ASN A 1 80 ? -23.656 -4.344 -5.555 1 97.31 80 ASN A N 1
ATOM 574 C CA . ASN A 1 80 ? -23.281 -3.189 -6.363 1 97.31 80 ASN A CA 1
ATOM 575 C C . ASN A 1 80 ? -23.562 -1.88 -5.629 1 97.31 80 ASN A C 1
ATOM 577 O O . ASN A 1 80 ? -24.625 -1.705 -5.027 1 97.31 80 ASN A O 1
ATOM 581 N N . GLY A 1 81 ? -22.562 -0.993 -5.668 1 97.38 81 GLY A N 1
ATOM 582 C CA . GLY A 1 81 ? -22.703 0.324 -5.07 1 97.38 81 GLY A CA 1
ATOM 583 C C . GLY A 1 81 ? -22.375 0.344 -3.588 1 97.38 81 GLY A C 1
ATOM 584 O O . GLY A 1 81 ? -22.188 1.413 -3.006 1 97.38 81 GLY A O 1
ATOM 585 N N . ALA A 1 82 ? -22.281 -0.795 -2.969 1 98.06 82 ALA A N 1
ATOM 586 C CA . ALA A 1 82 ? -21.984 -0.85 -1.539 1 98.06 82 ALA A CA 1
ATOM 587 C C . ALA A 1 82 ? -20.578 -0.363 -1.257 1 98.06 82 ALA A C 1
ATOM 589 O O . ALA A 1 82 ? -19.672 -0.547 -2.078 1 98.06 82 ALA A O 1
ATOM 590 N N . ILE A 1 83 ? -20.391 0.212 -0.087 1 98.5 83 ILE A N 1
ATOM 591 C CA . ILE A 1 83 ? -19.062 0.647 0.345 1 98.5 83 ILE A CA 1
ATOM 592 C C . ILE A 1 83 ? -18.25 -0.56 0.805 1 98.5 83 ILE A C 1
ATOM 594 O O . ILE A 1 83 ? -18.766 -1.439 1.497 1 98.5 83 ILE A O 1
ATOM 598 N N . VAL A 1 84 ? -17.047 -0.634 0.351 1 98.69 84 VAL A N 1
ATOM 599 C CA . VAL A 1 84 ? -16.125 -1.631 0.875 1 98.69 84 VAL A CA 1
ATOM 600 C C . VAL A 1 84 ? -15.578 -1.172 2.227 1 98.69 84 VAL A C 1
ATOM 602 O O . VAL A 1 84 ? -14.891 -0.151 2.314 1 98.69 84 VAL A O 1
ATOM 605 N N . ILE A 1 85 ? -15.797 -1.892 3.268 1 98.69 85 ILE A N 1
ATOM 606 C CA . ILE A 1 85 ? -15.359 -1.529 4.609 1 98.69 85 ILE A CA 1
ATOM 607 C C . ILE A 1 85 ? -14.094 -2.309 4.965 1 98.69 85 ILE A C 1
ATOM 609 O O . ILE A 1 85 ? -14.109 -3.541 5.004 1 98.69 85 ILE A O 1
ATOM 613 N N . TYR A 1 86 ? -13.039 -1.634 5.18 1 98.56 86 TYR A N 1
ATOM 614 C CA . TYR A 1 86 ? -11.797 -2.213 5.684 1 98.56 86 TYR A CA 1
ATOM 615 C C . TYR A 1 86 ? -11.711 -2.088 7.199 1 98.56 86 TYR A C 1
ATOM 617 O O . TYR A 1 86 ? -11.633 -0.979 7.734 1 98.56 86 TYR A O 1
ATOM 625 N N . GLU A 1 87 ? -11.586 -3.162 7.855 1 98 87 GLU A N 1
ATOM 626 C CA . GLU A 1 87 ? -11.789 -3.104 9.297 1 98 87 GLU A CA 1
ATOM 627 C C . GLU A 1 87 ? -10.453 -3.129 10.047 1 98 87 GLU A C 1
ATOM 629 O O . GLU A 1 87 ? -10.398 -2.828 11.242 1 98 87 GLU A O 1
ATOM 634 N N . THR A 1 88 ? -9.383 -3.564 9.477 1 98.06 88 THR A N 1
ATOM 635 C CA . THR A 1 88 ? -8.078 -3.586 10.125 1 98.06 88 THR A CA 1
ATOM 636 C C . THR A 1 88 ? -7.332 -2.277 9.875 1 98.06 88 THR A C 1
ATOM 638 O O . THR A 1 88 ? -6.918 -1.996 8.742 1 98.06 88 THR A O 1
ATOM 641 N N . VAL A 1 89 ? -7.078 -1.539 10.953 1 98.12 89 VAL A N 1
ATOM 642 C CA . VAL A 1 89 ? -6.441 -0.23 10.836 1 98.12 89 VAL A CA 1
ATOM 643 C C . VAL A 1 89 ? -4.98 -0.323 11.281 1 98.12 89 VAL A C 1
ATOM 645 O O . VAL A 1 89 ? -4.695 -0.636 12.438 1 98.12 89 VAL A O 1
ATOM 648 N N . THR A 1 90 ? -4.109 -0.04 10.391 1 98.06 90 THR A N 1
ATOM 649 C CA . THR A 1 90 ? -2.68 -0.019 10.672 1 98.06 90 THR A CA 1
ATOM 650 C C . THR A 1 90 ? -2.221 1.393 11.031 1 98.06 90 THR A C 1
ATOM 652 O O . THR A 1 90 ? -1.406 1.575 11.938 1 98.06 90 THR A O 1
ATOM 655 N N . THR A 1 91 ? -2.648 2.332 10.25 1 97.62 91 THR A N 1
ATOM 656 C CA . THR A 1 91 ? -2.387 3.754 10.445 1 97.62 91 THR A CA 1
ATOM 657 C C . THR A 1 91 ? -3.674 4.562 10.32 1 97.62 91 THR A C 1
ATOM 659 O O . THR A 1 91 ? -4.5 4.297 9.445 1 97.62 91 THR A O 1
ATOM 662 N N . ASN A 1 92 ? -3.789 5.562 11.172 1 97.81 92 ASN A N 1
ATOM 663 C CA . ASN A 1 92 ? -4.887 6.512 11.031 1 97.81 92 ASN A CA 1
ATOM 664 C C . ASN A 1 92 ? -4.559 7.852 11.688 1 97.81 92 ASN A C 1
ATOM 666 O O . ASN A 1 92 ? -5.332 8.359 12.492 1 97.81 92 ASN A O 1
ATOM 670 N N . LEU A 1 93 ? -3.496 8.359 11.32 1 96 93 LEU A N 1
ATOM 671 C CA . LEU A 1 93 ? -3.086 9.672 11.805 1 96 93 LEU A CA 1
ATOM 672 C C . LEU A 1 93 ? -4.07 10.75 11.359 1 96 93 LEU A C 1
ATOM 674 O O . LEU A 1 93 ? -4.414 10.836 10.18 1 96 93 LEU A O 1
ATOM 678 N N . GLY A 1 94 ? -4.52 11.609 12.266 1 95 94 GLY A N 1
ATOM 679 C CA . GLY A 1 94 ? -5.555 12.594 11.992 1 95 94 GLY A CA 1
ATOM 680 C C . GLY A 1 94 ? -6.961 12.039 12.125 1 95 94 GLY A C 1
ATOM 681 O O . GLY A 1 94 ? -7.941 12.781 12.055 1 95 94 GLY A O 1
ATOM 682 N N . LYS A 1 95 ? -7.074 10.688 12.117 1 96.12 95 LYS A N 1
ATOM 683 C CA . LYS A 1 95 ? -8.305 9.961 12.422 1 96.12 95 LYS A CA 1
ATOM 684 C C . LYS A 1 95 ? -9.375 10.227 11.359 1 96.12 95 LYS A C 1
ATOM 686 O O . LYS A 1 95 ? -10.555 10.391 11.688 1 96.12 95 LYS A O 1
ATOM 691 N N . GLY A 1 96 ? -8.961 10.305 10.195 1 97.69 96 GLY A N 1
ATOM 692 C CA . GLY A 1 96 ? -9.891 10.594 9.117 1 97.69 96 GLY A CA 1
ATOM 693 C C . GLY A 1 96 ? -10.688 9.383 8.688 1 97.69 96 GLY A C 1
ATOM 694 O O . GLY A 1 96 ? -11.805 9.516 8.172 1 97.69 96 GLY A O 1
ATOM 695 N N . TYR A 1 97 ? -10.156 8.172 8.758 1 98.69 97 TYR A N 1
ATOM 696 C CA . TYR A 1 97 ? -10.852 6.969 8.312 1 98.69 97 TYR A CA 1
ATOM 697 C C . TYR A 1 97 ? -11.727 6.41 9.43 1 98.69 97 TYR A C 1
ATOM 699 O O . TYR A 1 97 ? -11.289 6.289 10.578 1 98.69 97 TYR A O 1
ATOM 707 N N . ASP A 1 98 ? -12.883 6.074 9.094 1 98.75 98 ASP A N 1
ATOM 708 C CA . ASP A 1 98 ? -13.828 5.426 10 1 98.75 98 ASP A CA 1
ATOM 709 C C . ASP A 1 98 ? -14.039 3.963 9.609 1 98.75 98 ASP A C 1
ATOM 711 O O . ASP A 1 98 ? -14.719 3.67 8.625 1 98.75 98 ASP A O 1
ATOM 715 N N . LYS A 1 99 ? -13.617 3.051 10.461 1 98.06 99 LYS A N 1
ATOM 716 C CA . LYS A 1 99 ? -13.625 1.631 10.117 1 98.06 99 LYS A CA 1
ATOM 717 C C . LYS A 1 99 ? -15.039 1.056 10.211 1 98.06 99 LYS A C 1
ATOM 719 O O . LYS A 1 99 ? -15.289 -0.063 9.75 1 98.06 99 LYS A O 1
ATOM 724 N N . SER A 1 100 ? -15.938 1.727 10.805 1 98.06 100 SER A N 1
ATOM 725 C CA . SER A 1 100 ? -17.312 1.245 10.898 1 98.06 100 SER A CA 1
ATOM 726 C C . SER A 1 100 ? -18.094 1.539 9.625 1 98.06 100 SER A C 1
ATOM 728 O O . SER A 1 100 ? -19.016 0.809 9.281 1 98.06 100 SER A O 1
ATOM 730 N N . THR A 1 101 ? -17.688 2.543 8.875 1 98.25 101 THR A N 1
ATOM 731 C CA . THR A 1 101 ? -18.422 2.941 7.688 1 98.25 101 THR A CA 1
ATOM 732 C C . THR A 1 101 ? -17.594 2.715 6.43 1 98.25 101 THR A C 1
ATOM 734 O O . THR A 1 101 ? -18.141 2.674 5.32 1 98.25 101 THR A O 1
ATOM 737 N N . GLY A 1 102 ? -16.281 2.674 6.52 1 98.69 102 GLY A N 1
ATOM 738 C CA . GLY A 1 102 ? -15.375 2.543 5.383 1 98.69 102 GLY A CA 1
ATOM 739 C C . GLY A 1 102 ? -15.086 3.863 4.695 1 98.69 102 GLY A C 1
ATOM 740 O O . GLY A 1 102 ? -14.609 3.887 3.559 1 98.69 102 GLY A O 1
ATOM 741 N N . VAL A 1 103 ? -15.359 4.977 5.34 1 98.88 103 VAL A N 1
ATOM 742 C CA . VAL A 1 103 ? -15.281 6.289 4.711 1 98.88 103 VAL A CA 1
ATOM 743 C C . VAL A 1 103 ? -14.109 7.078 5.305 1 98.88 103 VAL A C 1
ATOM 745 O O . VAL A 1 103 ? -13.93 7.098 6.523 1 98.88 103 VAL A O 1
ATOM 748 N N . PHE A 1 104 ? -13.312 7.633 4.418 1 98.88 104 PHE A N 1
ATOM 749 C CA . PHE A 1 104 ? -12.352 8.648 4.844 1 98.88 104 PHE A CA 1
ATOM 750 C C . PHE A 1 104 ? -12.961 10.039 4.738 1 98.88 104 PHE A C 1
ATOM 752 O O . PHE A 1 104 ? -13.492 10.414 3.695 1 98.88 104 PHE A O 1
ATOM 759 N N . THR A 1 105 ? -12.805 10.82 5.773 1 98.81 105 THR A N 1
ATOM 760 C CA . THR A 1 105 ? -13.258 12.203 5.777 1 98.81 105 THR A CA 1
ATOM 761 C C . THR A 1 105 ? -12.086 13.156 5.969 1 98.81 105 THR A C 1
ATOM 763 O O . THR A 1 105 ? -11.359 13.062 6.957 1 98.81 105 THR A O 1
ATOM 766 N N . ALA A 1 106 ? -12.016 14.07 5.047 1 98.06 106 ALA A N 1
ATOM 767 C CA . ALA A 1 106 ? -10.961 15.07 5.176 1 98.06 106 ALA A CA 1
ATOM 768 C C . ALA A 1 106 ? -11.234 16.016 6.344 1 98.06 106 ALA A C 1
ATOM 770 O O . ALA A 1 106 ? -12.25 16.703 6.359 1 98.06 106 ALA A O 1
ATOM 771 N N . ARG A 1 107 ? -10.242 16.109 7.199 1 95.56 107 ARG A N 1
ATOM 772 C CA . ARG A 1 107 ? -10.406 17 8.352 1 95.56 107 ARG A CA 1
ATOM 773 C C . ARG A 1 107 ? -9.836 18.391 8.062 1 95.56 107 ARG A C 1
ATOM 775 O O . ARG A 1 107 ? -10.141 19.344 8.773 1 95.56 107 ARG A O 1
ATOM 782 N N . VAL A 1 108 ? -8.961 18.406 7.066 1 94.81 108 VAL A N 1
ATOM 783 C CA . VAL A 1 108 ? -8.359 19.672 6.652 1 94.81 108 VAL A CA 1
ATOM 784 C C . VAL A 1 108 ? -8.359 19.766 5.129 1 94.81 108 VAL A C 1
ATOM 786 O O . VAL A 1 108 ? -8.234 18.75 4.434 1 94.81 108 VAL A O 1
ATOM 789 N N . HIS A 1 109 ? -8.539 21 4.613 1 96.06 109 HIS A N 1
ATOM 790 C CA . HIS A 1 109 ? -8.422 21.234 3.178 1 96.06 109 HIS A CA 1
ATOM 791 C C . HIS A 1 109 ? -7.02 20.906 2.676 1 96.06 109 HIS A C 1
ATOM 793 O O . HIS A 1 109 ? -6.035 21.141 3.381 1 96.06 109 HIS A O 1
ATOM 799 N N . GLY A 1 110 ? -6.934 20.391 1.418 1 96.5 110 GLY A N 1
ATOM 800 C CA . GLY A 1 110 ? -5.609 20.141 0.875 1 96.5 110 GLY A CA 1
ATOM 801 C C . GLY A 1 110 ? -5.613 19.156 -0.289 1 96.5 110 GLY A C 1
ATOM 802 O O . GLY A 1 110 ? -6.676 18.797 -0.789 1 96.5 110 GLY A O 1
ATOM 803 N N . LEU A 1 111 ? -4.402 18.859 -0.779 1 97 111 LEU A N 1
ATOM 804 C CA . LEU A 1 111 ? -4.148 17.844 -1.789 1 97 111 LEU A CA 1
ATOM 805 C C . LEU A 1 111 ? -3.908 16.484 -1.138 1 97 111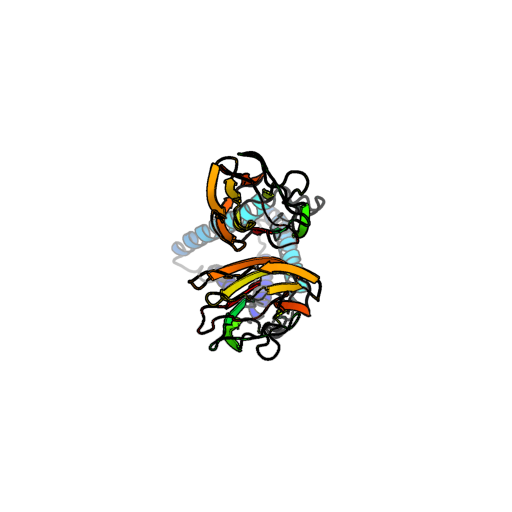 LEU A C 1
ATOM 807 O O . LEU A 1 111 ? -3.143 16.375 -0.177 1 97 111 LEU A O 1
ATOM 811 N N . TYR A 1 112 ? -4.633 15.5 -1.629 1 98 112 TYR A N 1
ATOM 812 C CA . TYR A 1 112 ? -4.535 14.164 -1.063 1 98 112 TYR A CA 1
ATOM 813 C C . TYR A 1 112 ? -4.18 13.141 -2.139 1 98 112 TYR A C 1
ATOM 815 O O . TYR A 1 112 ? -4.531 13.312 -3.309 1 98 112 TYR A O 1
ATOM 823 N N . TYR A 1 113 ? -3.516 12.109 -1.708 1 98.69 113 TYR A N 1
ATOM 824 C CA . TYR A 1 113 ? -3.246 10.914 -2.508 1 98.69 113 TYR A CA 1
ATOM 825 C C . TYR A 1 113 ? -3.949 9.695 -1.924 1 98.69 113 TYR A C 1
ATOM 827 O O . TYR A 1 113 ? -3.918 9.477 -0.711 1 98.69 113 TYR A O 1
ATOM 835 N N . PHE A 1 114 ? -4.602 8.945 -2.727 1 98.81 114 PHE A N 1
ATOM 836 C CA . PHE A 1 114 ? -5.223 7.68 -2.35 1 98.81 114 PHE A CA 1
ATOM 837 C C . PHE A 1 114 ? -4.758 6.555 -3.268 1 98.81 114 PHE A C 1
ATOM 839 O O . PHE A 1 114 ? -4.508 6.777 -4.453 1 98.81 114 PHE A O 1
ATOM 846 N N . THR A 1 115 ? -4.664 5.387 -2.742 1 98.81 115 THR A N 1
ATOM 847 C CA . THR A 1 115 ? -4.383 4.188 -3.523 1 98.81 115 THR A CA 1
ATOM 848 C C . THR A 1 115 ? -5.062 2.969 -2.908 1 98.81 115 THR A C 1
ATOM 850 O O . THR A 1 115 ? -5.234 2.896 -1.69 1 98.81 115 THR A O 1
ATOM 853 N N . TRP A 1 116 ? -5.457 2.035 -3.707 1 98.75 116 TRP A N 1
ATOM 854 C CA . TRP A 1 116 ? -6.016 0.791 -3.188 1 98.75 116 TRP A CA 1
ATOM 855 C C . TRP A 1 116 ? -5.68 -0.381 -4.102 1 98.75 116 TRP A C 1
ATOM 857 O O . TRP A 1 116 ? -5.539 -0.208 -5.316 1 98.75 116 TRP A O 1
ATOM 867 N N . THR A 1 117 ? -5.492 -1.484 -3.508 1 98.88 117 THR A N 1
ATOM 868 C CA . THR A 1 117 ? -5.211 -2.75 -4.176 1 98.88 117 THR A CA 1
ATOM 869 C C . THR A 1 117 ? -6.266 -3.795 -3.822 1 98.88 117 THR A C 1
ATOM 871 O O . THR A 1 117 ? -6.672 -3.908 -2.664 1 98.88 117 THR A O 1
ATOM 874 N N . VAL A 1 118 ? -6.738 -4.488 -4.852 1 98.62 118 VAL A N 1
ATOM 875 C CA . VAL A 1 118 ? -7.66 -5.609 -4.695 1 98.62 118 VAL A CA 1
ATOM 876 C C . VAL A 1 118 ? -7.008 -6.887 -5.223 1 98.62 118 VAL A C 1
ATOM 878 O O . VAL A 1 118 ? -6.473 -6.906 -6.332 1 98.62 118 VAL A O 1
ATOM 881 N N . LEU A 1 119 ? -6.988 -7.906 -4.391 1 98.56 119 LEU A N 1
ATOM 882 C CA . LEU A 1 119 ? -6.711 -9.25 -4.875 1 98.56 119 LEU A CA 1
ATOM 883 C C . LEU A 1 119 ? -7.992 -10.07 -4.977 1 98.56 119 LEU A C 1
ATOM 885 O O . LEU A 1 119 ? -8.633 -10.352 -3.961 1 98.56 119 LEU A O 1
ATOM 889 N N . THR A 1 120 ? -8.328 -10.445 -6.195 1 98.31 120 THR A N 1
ATOM 890 C CA . THR A 1 120 ? -9.539 -11.242 -6.359 1 98.31 120 THR A CA 1
ATOM 891 C C . THR A 1 120 ? -9.195 -12.719 -6.547 1 98.31 120 THR A C 1
ATOM 893 O O . THR A 1 120 ? -8.125 -13.055 -7.07 1 98.31 120 THR A O 1
ATOM 896 N N . TYR A 1 121 ? -10.094 -13.562 -6.18 1 97 121 TYR A N 1
ATOM 897 C CA . TYR A 1 121 ? -9.922 -15.016 -6.234 1 97 121 TYR A CA 1
ATOM 898 C C . TYR A 1 121 ? -10.023 -15.523 -7.664 1 97 121 TYR A C 1
ATOM 900 O O . TYR A 1 121 ? -10.797 -14.992 -8.469 1 97 121 TYR A O 1
ATOM 908 N N . ALA A 1 122 ? -9.305 -16.594 -7.906 1 95.5 122 ALA A N 1
ATOM 909 C CA . ALA A 1 122 ? -9.328 -17.219 -9.227 1 95.5 122 ALA A CA 1
ATOM 910 C C . ALA A 1 122 ? -10.766 -17.484 -9.68 1 95.5 122 ALA A C 1
ATOM 912 O O . ALA A 1 122 ? -11.57 -18.031 -8.914 1 95.5 122 ALA A O 1
ATOM 913 N N . GLY A 1 123 ? -11.031 -17.062 -10.945 1 95.56 123 GLY A N 1
ATOM 914 C CA . GLY A 1 123 ? -12.344 -17.297 -11.531 1 95.56 123 GLY A CA 1
ATOM 915 C C . GLY A 1 123 ? -13.391 -16.297 -11.086 1 95.56 123 GLY A C 1
ATOM 916 O O . GLY A 1 123 ? -14.547 -16.359 -11.516 1 95.56 123 GLY A O 1
ATOM 917 N N . LYS A 1 124 ? -13.016 -15.32 -10.281 1 96.94 124 LYS A N 1
ATOM 918 C CA . LYS A 1 124 ? -13.984 -14.375 -9.727 1 96.94 124 LYS A CA 1
ATOM 919 C C . LYS A 1 124 ? -13.633 -12.938 -10.102 1 96.94 124 LYS A C 1
ATOM 921 O O . LYS A 1 124 ? -12.648 -12.703 -10.805 1 96.94 124 LYS A O 1
ATOM 926 N N . SER A 1 125 ? -14.523 -12.047 -9.734 1 96.75 125 SER A N 1
ATOM 927 C CA . SER A 1 125 ? -14.305 -10.625 -9.977 1 96.75 125 SER A CA 1
ATOM 928 C C . SER A 1 125 ? -14.633 -9.789 -8.742 1 96.75 125 SER A C 1
ATOM 930 O O . SER A 1 125 ? -15.469 -10.188 -7.93 1 96.75 125 SER A O 1
ATOM 932 N N . PHE A 1 126 ? -13.969 -8.68 -8.68 1 98 126 PHE A N 1
ATOM 933 C CA . PHE A 1 126 ? -14.227 -7.66 -7.676 1 98 126 PHE A CA 1
ATOM 934 C C . PHE A 1 126 ? -13.898 -6.273 -8.219 1 98 126 PHE A C 1
ATOM 936 O O . PHE A 1 126 ? -12.828 -5.73 -7.945 1 98 126 PHE A O 1
ATOM 943 N N . TYR A 1 127 ? -14.805 -5.676 -8.859 1 98.31 127 TYR A N 1
ATOM 944 C CA . TYR A 1 127 ? -14.617 -4.375 -9.492 1 98.31 127 TYR A CA 1
ATOM 945 C C . TYR A 1 127 ? -14.977 -3.244 -8.531 1 98.31 127 TYR A C 1
ATOM 947 O O . TYR A 1 127 ? -16.031 -3.266 -7.902 1 98.31 127 TYR A O 1
ATOM 955 N N . THR A 1 128 ? -14.094 -2.334 -8.445 1 98.69 128 THR A N 1
ATOM 956 C CA . THR A 1 128 ? -14.305 -1.253 -7.492 1 98.69 128 THR A CA 1
ATOM 957 C C . THR A 1 128 ? -14.109 0.105 -8.164 1 98.69 128 THR A C 1
ATOM 959 O O . THR A 1 128 ? -13.641 0.181 -9.297 1 98.69 128 THR A O 1
ATOM 962 N N . GLN A 1 129 ? -14.492 1.118 -7.426 1 98.62 129 GLN A N 1
ATOM 963 C CA . GLN A 1 129 ? -14.312 2.51 -7.824 1 98.62 129 GLN A CA 1
ATOM 964 C C . GLN A 1 129 ? -14.141 3.414 -6.605 1 98.62 129 GLN A C 1
ATOM 966 O O . GLN A 1 129 ? -14.688 3.139 -5.539 1 98.62 129 GLN A O 1
ATOM 971 N N . LEU A 1 130 ? -13.414 4.41 -6.809 1 98.81 130 LEU A N 1
ATOM 972 C CA . LEU A 1 130 ? -13.234 5.441 -5.797 1 98.81 130 LEU A CA 1
ATOM 973 C C . LEU A 1 130 ? -14.156 6.625 -6.059 1 98.81 130 LEU A C 1
ATOM 975 O O . LEU A 1 130 ? -14.188 7.164 -7.164 1 98.81 130 LEU A O 1
ATOM 979 N N . LEU A 1 131 ? -14.836 7.031 -5.012 1 98.81 131 LEU A N 1
ATOM 980 C CA . LEU A 1 131 ? -15.734 8.172 -5.141 1 98.81 131 LEU A CA 1
ATOM 981 C C . LEU A 1 131 ? -15.305 9.312 -4.215 1 98.81 131 LEU A C 1
ATOM 983 O O . LEU A 1 131 ? -14.938 9.07 -3.062 1 98.81 131 LEU A O 1
ATOM 987 N N . LEU A 1 132 ? -15.367 10.562 -4.723 1 98.75 132 LEU A N 1
ATOM 988 C CA . LEU A 1 132 ? -15.344 11.805 -3.947 1 98.75 132 LEU A CA 1
ATOM 989 C C . LEU A 1 132 ? -16.75 12.391 -3.822 1 98.75 132 LEU A C 1
ATOM 991 O O . LEU A 1 132 ? -17.312 12.875 -4.809 1 98.75 132 LEU A O 1
ATOM 995 N N . ASN A 1 133 ? -17.188 12.547 -2.631 1 96.75 133 ASN A N 1
ATOM 996 C CA . ASN A 1 133 ? -18.547 13.031 -2.396 1 96.75 133 ASN A CA 1
ATOM 997 C C . ASN A 1 133 ? -19.531 12.453 -3.406 1 96.75 133 ASN A C 1
ATOM 999 O O . ASN A 1 133 ? -20.266 13.195 -4.051 1 96.75 133 ASN A O 1
ATOM 1003 N N . ASP A 1 134 ? -19.609 11.305 -3.945 1 93.38 134 ASP A N 1
ATOM 1004 C CA . ASP A 1 134 ? -20.516 10.57 -4.82 1 93.38 134 ASP A CA 1
ATOM 1005 C C . ASP A 1 134 ? -20.125 10.727 -6.285 1 93.38 134 ASP A C 1
ATOM 1007 O O . ASP A 1 134 ? -20.875 10.352 -7.184 1 93.38 134 ASP A O 1
ATOM 1011 N N . THR A 1 135 ? -19.109 11.406 -6.488 1 97.56 135 THR A N 1
ATOM 1012 C CA . THR A 1 135 ? -18.562 11.516 -7.84 1 97.56 135 THR A CA 1
ATOM 1013 C C . THR A 1 135 ? -17.5 10.445 -8.086 1 97.56 135 THR A C 1
ATOM 1015 O O . THR A 1 135 ? -16.562 10.305 -7.301 1 97.56 135 THR A O 1
ATOM 1018 N N . ILE A 1 136 ? -17.672 9.75 -9.172 1 97.94 136 ILE A N 1
ATOM 1019 C CA . ILE A 1 136 ? -16.703 8.719 -9.523 1 97.94 136 ILE A CA 1
ATOM 1020 C C . ILE A 1 136 ? -15.391 9.367 -9.969 1 97.94 136 ILE A C 1
ATOM 1022 O O . ILE A 1 136 ? -15.383 10.227 -10.852 1 97.94 136 ILE A O 1
ATOM 1026 N N . ILE A 1 137 ? -14.305 8.922 -9.406 1 98.75 137 ILE A N 1
ATOM 1027 C CA . ILE A 1 137 ? -12.984 9.477 -9.711 1 98.75 137 ILE A CA 1
ATOM 1028 C C . ILE A 1 137 ? -12.195 8.492 -10.57 1 98.75 137 ILE A C 1
ATOM 1030 O O . ILE A 1 137 ? -11.555 8.883 -11.547 1 98.75 137 ILE A O 1
ATOM 1034 N N . ALA A 1 138 ? -12.156 7.246 -10.258 1 98.25 138 ALA A N 1
ATOM 1035 C CA . ALA A 1 138 ? -11.383 6.207 -10.93 1 98.25 138 ALA A CA 1
ATOM 1036 C C . ALA A 1 138 ? -11.961 4.824 -10.641 1 98.25 138 ALA A C 1
ATOM 1038 O O . ALA A 1 138 ? -12.586 4.609 -9.594 1 98.25 138 ALA A O 1
ATOM 1039 N N . ARG A 1 139 ? -11.688 3.865 -11.492 1 98.19 139 ARG A N 1
ATOM 1040 C CA . ARG A 1 139 ? -12.117 2.48 -11.32 1 98.19 139 ARG A CA 1
ATOM 1041 C C . ARG A 1 139 ? -10.914 1.536 -11.297 1 98.19 139 ARG A C 1
ATOM 1043 O O . ARG A 1 139 ? -9.852 1.863 -11.82 1 98.19 139 ARG A O 1
ATOM 1050 N N . ASN A 1 140 ? -11.086 0.447 -10.609 1 98.38 140 ASN A N 1
ATOM 1051 C CA . ASN A 1 140 ? -10.094 -0.613 -10.484 1 98.38 140 ASN A CA 1
ATOM 1052 C C . ASN A 1 140 ? -10.664 -1.969 -10.891 1 98.38 140 ASN A C 1
ATOM 1054 O O . ASN A 1 140 ? -11.625 -2.447 -10.281 1 98.38 140 ASN A O 1
ATOM 1058 N N . HIS A 1 141 ? -10.148 -2.57 -11.891 1 96.94 141 HIS A N 1
ATOM 1059 C CA . HIS A 1 141 ? -10.625 -3.822 -12.469 1 96.94 141 HIS A CA 1
ATOM 1060 C C . HIS A 1 141 ? -9.836 -5.012 -11.922 1 96.94 141 HIS A C 1
ATOM 1062 O O . HIS A 1 141 ? -8.852 -5.434 -12.523 1 96.94 141 HIS A O 1
ATOM 1068 N N . ALA A 1 142 ? -10.289 -5.566 -10.898 1 97.06 142 ALA A N 1
ATOM 1069 C CA . ALA A 1 142 ? -9.781 -6.859 -10.445 1 97.06 142 ALA A CA 1
ATOM 1070 C C . ALA A 1 142 ? -10.656 -8 -10.945 1 97.06 142 ALA A C 1
ATOM 1072 O O . ALA A 1 142 ? -11.641 -8.367 -10.297 1 97.06 142 ALA A O 1
ATOM 1073 N N . GLY A 1 143 ? -10.258 -8.578 -12.055 1 94.81 143 GLY A N 1
ATOM 1074 C CA . GLY A 1 143 ? -11.031 -9.625 -12.695 1 94.81 143 GLY A CA 1
ATOM 1075 C C . GLY A 1 143 ? -10.203 -10.844 -13.047 1 94.81 143 GLY A C 1
ATOM 1076 O O . GLY A 1 143 ? -9.164 -10.727 -13.703 1 94.81 143 GLY A O 1
ATOM 1077 N N . ALA A 1 144 ? -10.711 -11.992 -12.617 1 91.5 144 ALA A N 1
ATOM 1078 C CA . ALA A 1 144 ? -9.992 -13.227 -12.891 1 91.5 144 ALA A CA 1
ATOM 1079 C C . ALA A 1 144 ? -10.883 -14.234 -13.609 1 91.5 144 ALA A C 1
ATOM 1081 O O . ALA A 1 144 ? -10.719 -15.445 -13.461 1 91.5 144 ALA A O 1
ATOM 1082 N N . GLY A 1 145 ? -11.797 -13.734 -14.242 1 89.62 145 GLY A N 1
ATOM 1083 C CA . GLY A 1 145 ? -12.641 -14.633 -15.008 1 89.62 145 GLY A CA 1
ATOM 1084 C C . GLY A 1 145 ? -11.852 -15.547 -15.938 1 89.62 145 GLY A C 1
ATOM 1085 O O . GLY A 1 145 ? -11.07 -15.07 -16.766 1 89.62 145 GLY A O 1
ATOM 1086 N N . GLY A 1 146 ? -12.031 -16.859 -15.742 1 88.12 146 GLY A N 1
ATOM 1087 C CA . GLY A 1 146 ? -11.383 -17.812 -16.625 1 88.12 146 GLY A CA 1
ATOM 1088 C C . GLY A 1 146 ? -9.914 -18.047 -16.281 1 88.12 146 GLY A C 1
ATOM 1089 O O . GLY A 1 146 ? -9.195 -18.703 -17.031 1 88.12 146 GLY A O 1
ATOM 1090 N N . MET A 1 147 ? -9.492 -17.359 -15.297 1 88.31 147 MET A N 1
ATOM 1091 C CA . MET A 1 147 ? -8.086 -17.5 -14.922 1 88.31 147 MET A CA 1
ATOM 1092 C C . MET A 1 147 ? -7.93 -18.562 -13.836 1 88.31 147 MET A C 1
ATOM 1094 O O . MET A 1 147 ? -8.828 -18.766 -13.008 1 88.31 147 MET A O 1
ATOM 1098 N N . SER A 1 148 ? -6.82 -19.203 -13.781 1 89.44 148 SER A N 1
ATOM 1099 C CA . SER A 1 148 ? -6.527 -20.25 -12.805 1 89.44 148 SER A CA 1
ATOM 1100 C C . SER A 1 148 ? -5.773 -19.688 -11.602 1 89.44 148 SER A C 1
ATOM 1102 O O . SER A 1 148 ? -5.465 -20.422 -10.656 1 89.44 148 SER A O 1
ATOM 1104 N N . THR A 1 149 ? -5.434 -18.406 -11.594 1 91.88 149 THR A N 1
ATOM 1105 C CA . THR A 1 149 ? -4.723 -17.766 -10.492 1 91.88 149 THR A CA 1
ATOM 1106 C C . THR A 1 149 ? -5.48 -16.547 -9.992 1 91.88 149 THR A C 1
ATOM 1108 O O . THR A 1 149 ? -6.371 -16.031 -10.68 1 91.88 149 THR A O 1
ATOM 1111 N N . HIS A 1 150 ? -5.152 -16.188 -8.734 1 96.06 150 HIS A N 1
ATOM 1112 C CA . HIS A 1 150 ? -5.691 -14.938 -8.203 1 96.06 150 HIS A CA 1
ATOM 1113 C C . HIS A 1 150 ? -5.141 -13.734 -8.961 1 96.06 150 HIS A C 1
ATOM 1115 O O . HIS A 1 150 ? -4.039 -13.797 -9.516 1 96.06 150 HIS A O 1
ATOM 1121 N N . MET A 1 151 ? -5.918 -12.719 -9.008 1 95.12 151 MET A N 1
ATOM 1122 C CA . MET A 1 151 ? -5.508 -11.586 -9.828 1 95.12 151 MET A CA 1
ATOM 1123 C C . MET A 1 151 ? -5.508 -10.297 -9.016 1 95.12 151 MET A C 1
ATOM 1125 O O . MET A 1 151 ? -6.555 -9.852 -8.539 1 95.12 151 MET A O 1
ATOM 1129 N N . PRO A 1 152 ? -4.297 -9.727 -8.836 1 97.25 152 PRO A N 1
ATOM 1130 C CA . PRO A 1 152 ? -4.227 -8.414 -8.188 1 97.25 152 PRO A CA 1
ATOM 1131 C C . PRO A 1 152 ? -4.508 -7.27 -9.164 1 97.25 152 PRO A C 1
ATOM 1133 O O . PRO A 1 152 ? -4.301 -7.414 -10.367 1 97.25 152 PRO A O 1
ATOM 1136 N N . SER A 1 153 ? -4.977 -6.16 -8.68 1 97.75 153 SER A N 1
ATOM 1137 C CA . SER A 1 153 ? -5.129 -4.902 -9.406 1 97.75 153 SER A CA 1
ATOM 1138 C C . SER A 1 153 ? -5.031 -3.709 -8.461 1 97.75 153 SER A C 1
ATOM 1140 O O . SER A 1 153 ? -5.57 -3.738 -7.352 1 97.75 153 SER A O 1
ATOM 1142 N N . SER A 1 154 ? -4.316 -2.727 -8.859 1 98.31 154 SER A N 1
ATOM 1143 C CA . SER A 1 154 ? -4.16 -1.521 -8.055 1 98.31 154 SER A CA 1
ATOM 1144 C C . SER A 1 154 ? -4.504 -0.271 -8.859 1 98.31 154 SER A C 1
ATOM 1146 O O . SER A 1 154 ? -4.352 -0.253 -10.078 1 98.31 154 SER A O 1
ATOM 1148 N N . GLN A 1 155 ? -4.953 0.757 -8.195 1 97.94 155 GLN A N 1
ATOM 1149 C CA . GLN A 1 155 ? -5.273 2.061 -8.766 1 97.94 155 GLN A CA 1
ATOM 1150 C C . GLN A 1 155 ? -4.992 3.182 -7.77 1 97.94 155 GLN A C 1
ATOM 1152 O O . GLN A 1 155 ? -4.816 2.93 -6.574 1 97.94 155 GLN A O 1
ATOM 1157 N N . SER A 1 156 ? -4.887 4.402 -8.234 1 98.5 156 SER A N 1
ATOM 1158 C CA . SER A 1 156 ? -4.621 5.547 -7.371 1 98.5 156 SER A CA 1
ATOM 1159 C C . SER A 1 156 ? -5.262 6.816 -7.918 1 98.5 156 SER A C 1
ATOM 1161 O O . SER A 1 156 ? -5.754 6.832 -9.047 1 98.5 156 SER A O 1
ATOM 1163 N N . ALA A 1 157 ? -5.344 7.867 -7.066 1 98.19 157 ALA A N 1
ATOM 1164 C CA . ALA A 1 157 ? -5.883 9.172 -7.441 1 98.19 157 ALA A CA 1
ATOM 1165 C C . ALA A 1 157 ? -5.262 10.281 -6.602 1 98.19 157 ALA A C 1
ATOM 1167 O O . ALA A 1 157 ? -4.949 10.078 -5.426 1 98.19 157 ALA A O 1
ATOM 1168 N N . VAL A 1 158 ? -5.086 11.453 -7.184 1 98.44 158 VAL A N 1
ATOM 1169 C CA . VAL A 1 158 ? -4.73 12.695 -6.5 1 98.44 158 VAL A CA 1
ATOM 1170 C C . VAL A 1 158 ? -5.91 13.664 -6.539 1 98.44 158 VAL A C 1
ATOM 1172 O O . VAL A 1 158 ? -6.402 14.008 -7.613 1 98.44 158 VAL A O 1
ATOM 1175 N N . LEU A 1 159 ? -6.27 14.141 -5.34 1 98.56 159 LEU A N 1
ATOM 1176 C CA . LEU A 1 159 ? -7.504 14.914 -5.246 1 98.56 159 LEU A CA 1
ATOM 1177 C C . LEU A 1 159 ? -7.285 16.188 -4.438 1 98.56 159 LEU A C 1
ATOM 1179 O O . LEU A 1 159 ? -6.629 16.156 -3.395 1 98.56 159 LEU A O 1
ATOM 1183 N N . GLN A 1 160 ? -7.832 17.234 -4.93 1 97.56 160 GLN A N 1
ATOM 1184 C CA . GLN A 1 160 ? -8.031 18.406 -4.078 1 97.56 160 GLN A CA 1
ATOM 1185 C C . GLN A 1 160 ? -9.305 18.281 -3.25 1 97.56 160 GLN A C 1
ATOM 1187 O O . GLN A 1 160 ? -10.391 18.094 -3.799 1 97.56 160 GLN A O 1
ATOM 1192 N N . MET A 1 161 ? -9.102 18.391 -1.952 1 97.56 161 MET A N 1
ATOM 1193 C CA . MET A 1 161 ? -10.266 18.156 -1.102 1 97.56 161 MET A CA 1
ATOM 1194 C C . MET A 1 161 ? -10.484 19.312 -0.14 1 97.56 161 MET A C 1
ATOM 1196 O O . MET A 1 161 ? -9.516 19.859 0.401 1 97.56 161 MET A O 1
ATOM 1200 N N . SER A 1 162 ? -11.68 19.688 0.094 1 97.5 162 SER A N 1
ATOM 1201 C CA . SER A 1 162 ? -12.062 20.609 1.16 1 97.5 162 SER A CA 1
ATOM 1202 C C . SER A 1 162 ? -12.328 19.859 2.463 1 97.5 162 SER A C 1
ATOM 1204 O O . SER A 1 162 ? -12.586 18.656 2.453 1 97.5 162 SER A O 1
ATOM 1206 N N . LYS A 1 163 ? -12.234 20.594 3.5 1 96.88 163 LYS A N 1
ATOM 1207 C CA . LYS A 1 163 ? -12.641 20 4.777 1 96.88 163 LYS A CA 1
ATOM 1208 C C . LYS A 1 163 ? -14.023 19.359 4.68 1 96.88 163 LYS A C 1
ATOM 1210 O O . LYS A 1 163 ? -14.938 19.938 4.086 1 96.88 163 LYS A O 1
ATOM 1215 N N . ASN A 1 164 ? -14.133 18.125 5.195 1 98.06 164 ASN A N 1
ATOM 1216 C CA . ASN A 1 164 ? -15.359 17.344 5.324 1 98.06 164 ASN A CA 1
ATOM 1217 C C . ASN A 1 164 ? -15.719 16.641 4.02 1 98.06 164 ASN A C 1
ATOM 1219 O O . ASN A 1 164 ? -16.719 15.93 3.949 1 98.06 164 ASN A O 1
ATOM 1223 N N . ASP A 1 165 ? -14.914 16.859 2.955 1 98.69 165 ASP A N 1
ATOM 1224 C CA . ASP A 1 165 ? -15.07 15.977 1.799 1 98.69 165 ASP A CA 1
ATOM 1225 C C . ASP A 1 165 ? -14.852 14.516 2.184 1 98.69 165 ASP A C 1
ATOM 1227 O O . ASP A 1 165 ? -14.07 14.219 3.086 1 98.69 165 ASP A O 1
ATOM 1231 N N . LYS A 1 166 ? -15.5 13.594 1.432 1 98.88 166 LYS A N 1
ATOM 1232 C CA . LYS A 1 166 ? -15.477 12.18 1.777 1 98.88 166 LYS A CA 1
ATOM 1233 C C . LYS A 1 166 ? -15.023 11.328 0.593 1 98.88 166 LYS A C 1
ATOM 1235 O O . LYS A 1 166 ? -15.406 11.594 -0.549 1 98.88 166 LYS A O 1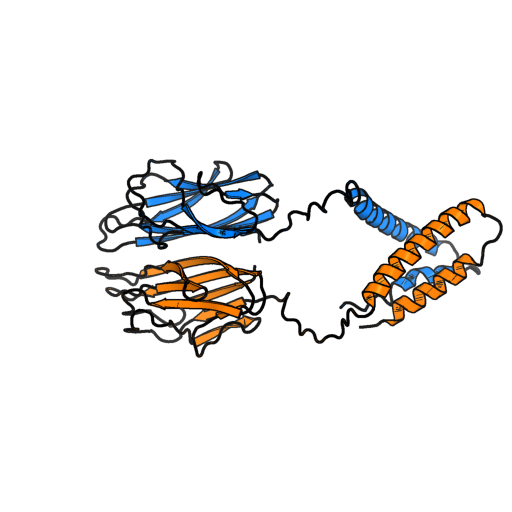
ATOM 1240 N N . VAL A 1 167 ? -14.211 10.391 0.891 1 98.88 167 VAL A N 1
ATOM 1241 C CA . VAL A 1 167 ? -13.734 9.438 -0.101 1 98.88 167 VAL A CA 1
ATOM 1242 C C . VAL A 1 167 ? -14.062 8.016 0.357 1 98.88 167 VAL A C 1
ATOM 1244 O O . VAL A 1 167 ? -13.906 7.684 1.535 1 98.88 167 VAL A O 1
ATOM 1247 N N . SER A 1 168 ? -14.508 7.219 -0.522 1 98.75 168 SER A N 1
ATOM 1248 C CA . SER A 1 168 ? -14.789 5.812 -0.234 1 98.75 168 SER A CA 1
ATOM 1249 C C . SER A 1 168 ? -14.547 4.941 -1.461 1 98.75 168 SER A C 1
ATOM 1251 O O . SER A 1 168 ? -14.547 5.434 -2.592 1 98.75 168 SER A O 1
ATOM 1253 N N . ILE A 1 169 ? -14.242 3.658 -1.201 1 98.88 169 ILE A N 1
ATOM 1254 C CA . ILE A 1 169 ? -14.227 2.631 -2.238 1 98.88 169 ILE A CA 1
ATOM 1255 C C . ILE A 1 169 ? -15.578 1.932 -2.301 1 98.88 169 ILE A C 1
ATOM 1257 O O . ILE A 1 169 ? -16.094 1.478 -1.278 1 98.88 169 ILE A O 1
ATOM 1261 N N . ARG A 1 170 ? -16.125 1.827 -3.492 1 98.69 170 ARG A N 1
ATOM 1262 C CA . ARG A 1 170 ? -17.406 1.161 -3.668 1 98.69 170 ARG A C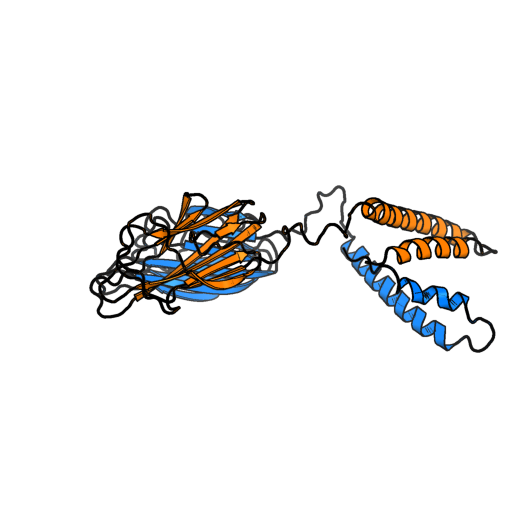A 1
ATOM 1263 C C . ARG A 1 170 ? -17.328 0.09 -4.75 1 98.69 170 ARG A C 1
ATOM 1265 O O . ARG A 1 170 ? -16.5 0.185 -5.664 1 98.69 170 ARG A O 1
ATOM 1272 N N . ILE A 1 171 ? -18.281 -0.853 -4.625 1 98.62 171 ILE A N 1
ATOM 1273 C CA . ILE A 1 171 ? -18.375 -1.909 -5.629 1 98.62 171 ILE A CA 1
ATOM 1274 C C . ILE A 1 171 ? -18.938 -1.338 -6.926 1 98.62 171 ILE A C 1
ATOM 1276 O O . ILE A 1 171 ? -19.891 -0.546 -6.906 1 98.62 171 ILE A O 1
ATOM 1280 N N . TYR A 1 172 ? -18.344 -1.754 -8.008 1 97.31 172 TYR A N 1
ATOM 1281 C CA . TYR A 1 172 ? -18.859 -1.475 -9.344 1 97.31 172 TYR A CA 1
ATOM 1282 C C . TYR A 1 172 ? -19.203 -2.768 -10.07 1 97.31 172 TYR A C 1
ATOM 1284 O O . TYR A 1 172 ? -18.312 -3.52 -10.469 1 97.31 172 TYR A O 1
ATOM 1292 N N . ASN A 1 173 ? -20.391 -3.041 -10.297 1 93.38 173 ASN A N 1
ATOM 1293 C CA . ASN A 1 173 ? -20.906 -4.168 -11.062 1 93.38 173 ASN A CA 1
ATOM 1294 C C . ASN A 1 173 ? -20.797 -5.477 -10.289 1 93.38 173 ASN A C 1
ATOM 1296 O O . ASN A 1 173 ? -21.812 -6.035 -9.852 1 93.38 173 ASN A O 1
ATOM 1300 N N . ALA A 1 174 ? -19.625 -5.996 -9.969 1 89.06 174 ALA A N 1
ATOM 1301 C CA . ALA A 1 174 ? -19.438 -7.316 -9.367 1 89.06 174 ALA A CA 1
ATOM 1302 C C . ALA A 1 174 ? -18.484 -7.246 -8.18 1 89.06 174 ALA A C 1
ATOM 1304 O O . ALA A 1 174 ? -17.359 -6.762 -8.305 1 89.06 174 ALA A O 1
ATOM 1305 N N . GLY A 1 175 ? -18.922 -7.707 -7.039 1 91.5 175 GLY A N 1
ATOM 1306 C CA . GLY A 1 175 ? -18.141 -7.859 -5.832 1 91.5 175 GLY A CA 1
ATOM 1307 C C . GLY A 1 175 ? -18.125 -9.281 -5.301 1 91.5 175 GLY A C 1
ATOM 1308 O O . GLY A 1 175 ? -18.391 -9.516 -4.125 1 91.5 175 GLY A O 1
ATOM 1309 N N . THR A 1 176 ? -17.672 -10.156 -6.156 1 94.81 176 THR A N 1
ATOM 1310 C CA . THR A 1 176 ? -17.891 -11.578 -5.883 1 94.81 176 THR A CA 1
ATOM 1311 C C . THR A 1 176 ? -16.891 -12.078 -4.844 1 94.81 176 THR A C 1
ATOM 1313 O O . THR A 1 176 ? -17.25 -12.844 -3.945 1 94.81 176 THR A O 1
ATOM 1316 N N . TYR A 1 177 ? -15.633 -11.688 -4.98 1 97.88 177 TYR A N 1
ATOM 1317 C CA . TYR A 1 177 ? -14.68 -12.211 -4.008 1 97.88 177 TYR A CA 1
ATOM 1318 C C . TYR A 1 177 ? -13.43 -11.352 -3.957 1 97.88 177 TYR A C 1
ATOM 1320 O O . TYR A 1 177 ? -12.711 -11.219 -4.953 1 97.88 177 TYR A O 1
ATOM 1328 N N . MET A 1 178 ? -13.156 -10.812 -2.85 1 97.94 178 MET A N 1
ATOM 1329 C CA . MET A 1 178 ? -11.914 -10.117 -2.553 1 97.94 178 MET A CA 1
ATOM 1330 C C . MET A 1 178 ? -11.164 -10.797 -1.411 1 97.94 178 M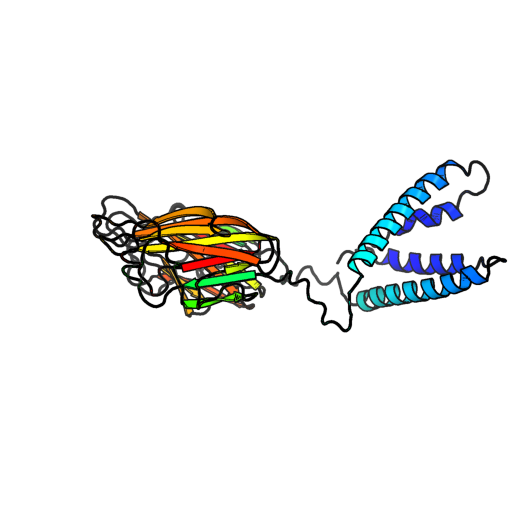ET A C 1
ATOM 1332 O O . MET A 1 178 ? -11.719 -10.984 -0.325 1 97.94 178 MET A O 1
ATOM 1336 N N . ILE A 1 179 ? -9.961 -11.117 -1.676 1 98.12 179 ILE A N 1
ATOM 1337 C CA . ILE A 1 179 ? -9.172 -11.852 -0.693 1 98.12 179 ILE A CA 1
ATOM 1338 C C . ILE A 1 179 ? -8.672 -10.891 0.385 1 98.12 179 ILE A C 1
ATOM 1340 O O . ILE A 1 179 ? -8.133 -9.828 0.076 1 98.12 179 ILE A O 1
ATOM 1344 N N . GLY A 1 180 ? -8.922 -11.336 1.681 1 97.62 180 GLY A N 1
ATOM 1345 C CA . GLY A 1 180 ? -8.461 -10.555 2.818 1 97.62 180 GLY A CA 1
ATOM 1346 C C . GLY A 1 180 ? -7.055 -10.93 3.258 1 97.62 180 GLY A C 1
ATOM 1347 O O . GLY A 1 180 ? -6.176 -11.156 2.422 1 97.62 180 GLY A O 1
ATOM 1348 N N . ASP A 1 181 ? -6.781 -10.797 4.57 1 97.25 181 ASP A N 1
ATOM 1349 C CA . ASP A 1 181 ? -5.492 -11.125 5.176 1 97.25 181 ASP A CA 1
ATOM 1350 C C . ASP A 1 181 ? -4.379 -10.242 4.625 1 97.25 181 ASP A C 1
ATOM 1352 O O . ASP A 1 181 ? -3.35 -10.742 4.168 1 97.25 181 ASP A O 1
ATOM 1356 N N . LYS A 1 182 ? -4.637 -9 4.477 1 97.06 182 LYS A N 1
ATOM 1357 C CA . LYS A 1 182 ? -3.711 -7.91 4.168 1 97.06 182 LYS A CA 1
ATOM 1358 C C . LYS A 1 182 ? -3.26 -7.969 2.713 1 97.06 182 LYS A C 1
ATOM 1360 O O . LYS A 1 182 ? -2.316 -7.277 2.32 1 97.06 182 LYS A O 1
ATOM 1365 N N . TRP A 1 183 ? -3.986 -8.773 1.876 1 98.44 183 TRP A N 1
ATOM 1366 C CA . TRP A 1 183 ? -3.713 -8.781 0.443 1 98.44 183 TRP A CA 1
ATOM 1367 C C . TRP A 1 183 ? -4.375 -7.586 -0.24 1 98.44 183 TRP A C 1
ATOM 1369 O O . TRP A 1 183 ? -3.879 -7.086 -1.253 1 98.44 183 TRP A O 1
ATOM 1379 N N . SER A 1 184 ? -5.484 -7.219 0.238 1 98.69 184 SER A N 1
ATOM 1380 C CA . SER A 1 184 ? -6.234 -6.074 -0.267 1 98.69 184 SER A CA 1
ATOM 1381 C C . SER A 1 184 ? -6.195 -4.91 0.718 1 98.69 184 SER A C 1
ATOM 1383 O O . SER A 1 184 ? -6.395 -5.098 1.919 1 98.69 184 SER A O 1
ATOM 1385 N N . THR A 1 185 ? -5.91 -3.736 0.189 1 98.81 185 THR A N 1
ATOM 1386 C CA . THR A 1 185 ? -5.672 -2.598 1.067 1 98.81 185 THR A CA 1
ATOM 1387 C C . THR A 1 185 ? -6.266 -1.323 0.474 1 98.81 185 THR A C 1
ATOM 1389 O O . THR A 1 185 ? -6.586 -1.276 -0.715 1 98.81 185 THR A O 1
ATOM 1392 N N . PHE A 1 186 ? -6.492 -0.354 1.292 1 98.88 186 PHE A N 1
ATOM 1393 C CA . PHE A 1 186 ? -6.848 1.021 0.955 1 98.88 186 PHE A CA 1
ATOM 1394 C C . PHE A 1 186 ? -6.074 2.006 1.822 1 98.88 186 PHE A C 1
ATOM 1396 O O . PHE A 1 186 ? -6.027 1.864 3.045 1 98.88 186 PHE A O 1
ATOM 1403 N N . SER A 1 187 ? -5.414 2.922 1.248 1 98.88 187 SER A N 1
ATOM 1404 C CA . SER A 1 187 ? -4.617 3.887 2 1 98.88 187 SER A CA 1
ATOM 1405 C C . SER A 1 187 ? -4.656 5.266 1.347 1 98.88 187 SER A C 1
ATOM 1407 O O . SER A 1 187 ? -5.02 5.391 0.176 1 98.88 187 SER A O 1
ATOM 1409 N N . GLY A 1 188 ? -4.277 6.285 2.117 1 98.69 188 GLY A N 1
ATOM 1410 C CA . GLY A 1 188 ? -4.168 7.652 1.632 1 98.69 188 GLY A CA 1
ATOM 1411 C C . GLY A 1 188 ? -3.465 8.578 2.607 1 98.69 188 GLY A C 1
ATOM 1412 O O . GLY A 1 188 ? -3.234 8.211 3.762 1 98.69 188 GLY A O 1
ATOM 1413 N N . PHE A 1 189 ? -3.045 9.727 2.074 1 98.44 189 PHE A N 1
ATOM 1414 C CA . PHE A 1 189 ? -2.418 10.727 2.928 1 98.44 189 PHE A CA 1
ATOM 1415 C C . PHE A 1 189 ? -2.541 12.117 2.316 1 98.44 189 PHE A C 1
ATOM 1417 O O . PHE A 1 189 ? -2.721 12.25 1.104 1 98.44 189 PHE A O 1
ATOM 1424 N N . LYS A 1 190 ? -2.432 13.055 3.154 1 97.5 190 LYS A N 1
ATOM 1425 C CA . LYS A 1 190 ? -2.348 14.438 2.695 1 97.5 190 LYS A CA 1
ATOM 1426 C C . LYS A 1 190 ? -0.936 14.773 2.221 1 97.5 190 LYS A C 1
ATOM 1428 O O . LYS A 1 190 ? 0.044 14.477 2.904 1 97.5 190 LYS A O 1
ATOM 1433 N N . ILE A 1 191 ? -0.837 15.359 1.135 1 94.75 191 ILE A N 1
ATOM 1434 C CA . ILE A 1 191 ? 0.443 15.719 0.538 1 94.75 191 ILE A CA 1
ATOM 1435 C C . ILE A 1 191 ? 0.901 17.078 1.082 1 94.75 191 ILE A C 1
ATOM 1437 O O . ILE A 1 191 ? 0.122 18.031 1.127 1 94.75 191 ILE A O 1
ATOM 1441 N N . MET B 1 1 ? 26.406 33.031 8.789 1 23.53 1 MET B N 1
ATOM 1442 C CA . MET B 1 1 ? 25.078 33.062 9.391 1 23.53 1 MET B CA 1
ATOM 1443 C C . MET B 1 1 ? 24.953 34.188 10.398 1 23.53 1 MET B C 1
ATOM 1445 O O . MET B 1 1 ? 25.484 34.094 11.508 1 23.53 1 MET B O 1
ATOM 1449 N N . ASN B 1 2 ? 25.078 35.562 9.945 1 27.16 2 ASN B N 1
ATOM 1450 C CA . ASN B 1 2 ? 25.5 36.906 10.297 1 27.16 2 ASN B CA 1
ATOM 1451 C C . ASN B 1 2 ? 24.578 37.531 11.344 1 27.16 2 ASN B C 1
ATOM 1453 O O . ASN B 1 2 ? 23.422 37.844 11.055 1 27.16 2 ASN B O 1
ATOM 1457 N N . PHE B 1 3 ? 24.766 37.312 12.742 1 32.38 3 PHE B N 1
ATOM 1458 C CA . PHE B 1 3 ? 24.344 37.625 14.102 1 32.38 3 PHE B CA 1
ATOM 1459 C C . PHE B 1 3 ? 24.312 39.156 14.305 1 32.38 3 PHE B C 1
ATOM 1461 O O . PHE B 1 3 ? 23.906 39.625 15.359 1 32.38 3 PHE B O 1
ATOM 1468 N N . ALA B 1 4 ? 25.062 39.812 13.375 1 34.53 4 ALA B N 1
ATOM 1469 C CA . ALA B 1 4 ? 25.438 41.219 13.492 1 34.53 4 ALA B CA 1
ATOM 1470 C C . ALA B 1 4 ? 24.219 42.125 13.344 1 34.53 4 ALA B C 1
ATOM 1472 O O . ALA B 1 4 ? 24.172 43.219 13.906 1 34.53 4 ALA B O 1
ATOM 1473 N N . HIS B 1 5 ? 23.172 41.531 12.758 1 36.31 5 HIS B N 1
ATOM 1474 C CA . HIS B 1 5 ? 22.141 42.469 12.375 1 36.31 5 HIS B CA 1
ATOM 1475 C C . HIS B 1 5 ? 21.188 42.75 13.523 1 36.31 5 HIS B C 1
ATOM 1477 O O . HIS B 1 5 ? 20.531 43.812 13.547 1 36.31 5 HIS B O 1
ATOM 1483 N N . ALA B 1 6 ? 21.25 41.906 14.602 1 33.62 6 ALA B N 1
ATOM 1484 C CA . ALA B 1 6 ? 20.297 42.125 15.703 1 33.62 6 ALA B CA 1
ATOM 1485 C C . ALA B 1 6 ? 20.781 43.219 16.641 1 33.62 6 ALA B C 1
ATOM 1487 O O . ALA B 1 6 ? 19.984 44 17.156 1 33.62 6 ALA B O 1
ATOM 1488 N N . ILE B 1 7 ? 22.156 43.312 16.703 1 36.72 7 ILE B N 1
ATOM 1489 C CA . ILE B 1 7 ? 22.75 44.281 17.625 1 36.72 7 ILE B CA 1
ATOM 1490 C C . ILE B 1 7 ? 22.562 45.688 17.062 1 36.72 7 ILE B C 1
ATOM 1492 O O . ILE B 1 7 ? 22.266 46.625 17.812 1 36.72 7 ILE B O 1
ATOM 1496 N N . THR B 1 8 ? 22.594 45.781 15.766 1 34.66 8 THR B N 1
ATOM 1497 C CA . THR B 1 8 ? 22.547 47.094 15.141 1 34.66 8 THR B CA 1
ATOM 1498 C C . THR B 1 8 ? 21.141 47.656 15.172 1 34.66 8 THR B C 1
ATOM 1500 O O . THR B 1 8 ? 20.953 48.875 15.328 1 34.66 8 THR B O 1
ATOM 1503 N N . ILE B 1 9 ? 20.172 46.812 15.375 1 35.25 9 ILE B N 1
ATOM 1504 C CA . ILE B 1 9 ? 18.781 47.25 15.414 1 35.25 9 ILE B CA 1
ATOM 1505 C C . ILE B 1 9 ? 18.469 47.844 16.797 1 35.25 9 ILE B C 1
ATOM 1507 O O . ILE B 1 9 ? 17.812 48.875 16.906 1 35.25 9 ILE B O 1
ATOM 1511 N N . ALA B 1 10 ? 19.125 47.281 17.766 1 34.12 10 ALA B N 1
ATOM 1512 C CA . ALA B 1 10 ? 18.844 47.719 19.125 1 34.12 10 ALA B CA 1
ATOM 1513 C C . ALA B 1 10 ? 19.391 49.125 19.344 1 34.12 10 ALA B C 1
ATOM 1515 O O . ALA B 1 10 ? 18.719 49.969 19.969 1 34.12 10 ALA B O 1
ATOM 1516 N N . ALA B 1 11 ? 20.531 49.406 18.734 1 38.53 11 ALA B N 1
ATOM 1517 C CA . ALA B 1 11 ? 21.141 50.719 18.969 1 38.53 11 ALA B CA 1
ATOM 1518 C C . ALA B 1 11 ? 20.406 51.812 18.203 1 38.53 11 ALA B C 1
ATOM 1520 O O . ALA B 1 11 ? 20.234 52.906 18.703 1 38.53 11 ALA B O 1
ATOM 1521 N N . ILE B 1 12 ? 19.812 51.469 17.109 1 34.19 12 ILE B N 1
ATOM 1522 C CA . ILE B 1 12 ? 19.109 52.438 16.312 1 34.19 12 ILE B CA 1
ATOM 1523 C C . ILE B 1 12 ? 17.797 52.812 16.969 1 34.19 12 ILE B C 1
ATOM 1525 O O . ILE B 1 12 ? 17.438 54 17.062 1 34.19 12 ILE B O 1
ATOM 1529 N N . LEU B 1 13 ? 17.203 51.906 17.625 1 35.5 13 LEU B N 1
ATOM 1530 C CA . LEU B 1 13 ? 15.938 52.156 18.297 1 35.5 13 LEU B CA 1
ATOM 1531 C C . LEU B 1 13 ? 16.125 53.094 19.484 1 35.5 13 LEU B C 1
ATOM 1533 O O . LEU B 1 13 ? 15.297 53.969 19.734 1 35.5 13 LEU B O 1
ATOM 1537 N N . THR B 1 14 ? 17.312 52.969 20.062 1 35.69 14 THR B N 1
ATOM 1538 C CA . THR B 1 14 ? 17.562 53.812 21.219 1 35.69 14 THR B CA 1
ATOM 1539 C C . THR B 1 14 ? 17.703 55.281 20.781 1 35.69 14 THR B C 1
ATOM 1541 O O . THR B 1 14 ? 17.219 56.188 21.453 1 35.69 14 THR B O 1
ATOM 1544 N N . SER B 1 15 ? 18.266 55.5 19.672 1 34.31 15 SER B N 1
ATOM 1545 C CA . SER B 1 15 ? 18.516 56.875 19.297 1 34.31 15 SER B CA 1
ATOM 1546 C C . SER B 1 15 ? 17.25 57.562 18.828 1 34.31 15 SER B C 1
ATOM 1548 O O . SER B 1 15 ? 17.125 58.781 18.922 1 34.31 15 SER B O 1
ATOM 1550 N N . ILE B 1 16 ? 16.359 56.781 18.219 1 33.72 16 ILE B N 1
ATOM 1551 C CA . ILE B 1 16 ? 15.117 57.406 17.797 1 33.72 16 ILE B CA 1
ATOM 1552 C C . ILE B 1 16 ? 14.344 57.906 19 1 33.72 16 ILE B C 1
ATOM 1554 O O . ILE B 1 16 ? 13.703 58.969 18.953 1 33.72 16 ILE B O 1
ATOM 1558 N N . LEU B 1 17 ? 14.461 57.188 20.031 1 32.22 17 LEU B N 1
ATOM 1559 C CA . LEU B 1 17 ? 13.68 57.531 21.203 1 32.22 17 LEU B CA 1
ATOM 1560 C C . LEU B 1 17 ? 14.148 58.844 21.797 1 32.22 17 LEU B C 1
ATOM 1562 O O . LEU B 1 17 ? 13.398 59.5 22.516 1 32.22 17 LEU B O 1
ATOM 1566 N N . THR B 1 18 ? 15.438 59.094 21.672 1 32.78 18 THR B N 1
ATOM 1567 C CA . THR B 1 18 ? 15.852 60.25 22.453 1 32.78 18 THR B CA 1
ATOM 1568 C C . THR B 1 18 ? 15.508 61.531 21.719 1 32.78 18 THR B C 1
ATOM 1570 O O . THR B 1 18 ? 15.727 62.625 22.25 1 32.78 18 THR B O 1
ATOM 1573 N N . SER B 1 19 ? 15.227 61.469 20.469 1 31.42 19 SER B N 1
ATOM 1574 C CA . SER B 1 19 ? 15 62.812 19.984 1 31.42 19 SER B CA 1
ATOM 1575 C C . SER B 1 19 ? 13.57 63.281 20.25 1 31.42 19 SER B C 1
ATOM 1577 O O . SER B 1 19 ? 12.648 62.906 19.516 1 31.42 19 SER B O 1
ATOM 1579 N N . GLY B 1 20 ? 12.906 63.062 21.516 1 32.56 20 GLY B N 1
ATOM 1580 C CA . GLY B 1 20 ? 11.617 63.406 22.094 1 32.56 20 GLY B CA 1
ATOM 1581 C C . GLY B 1 20 ? 11.32 64.875 22.031 1 32.56 20 GLY B C 1
ATOM 1582 O O . GLY B 1 20 ? 11.219 65.562 23.062 1 32.56 20 GLY B O 1
ATOM 1583 N N . GLY B 1 21 ? 11.523 65.75 21.078 1 29.03 21 GLY B N 1
ATOM 1584 C CA . GLY B 1 21 ? 10.891 67 21.547 1 29.03 21 GLY B CA 1
ATOM 1585 C C . GLY B 1 21 ? 9.43 66.812 21.922 1 29.03 21 GLY B C 1
ATOM 1586 O O . GLY B 1 21 ? 8.969 65.688 22.094 1 29.03 21 GLY B O 1
ATOM 1587 N N . SER B 1 22 ? 8.359 67.688 21.484 1 31.47 22 SER B N 1
ATOM 1588 C CA . SER B 1 22 ? 7.059 68.125 21.984 1 31.47 22 SER B CA 1
ATOM 1589 C C . SER B 1 22 ? 6.012 67 21.828 1 31.47 22 SER B C 1
ATOM 1591 O O . SER B 1 22 ? 4.867 67.188 22.266 1 31.47 22 SER B O 1
ATOM 1593 N N . CYS B 1 23 ? 5.941 66.188 20.719 1 34 23 CYS B N 1
ATOM 1594 C CA . CYS B 1 23 ? 4.832 65.312 20.406 1 34 23 CYS B CA 1
ATOM 1595 C C . CYS B 1 23 ? 4.773 64.188 21.422 1 34 23 CYS B C 1
ATOM 1597 O O . CYS B 1 23 ? 5.496 63.188 21.281 1 34 23 CYS B O 1
ATOM 1599 N N . HIS B 1 24 ? 4.52 64.438 22.797 1 33.78 24 HIS B N 1
ATOM 1600 C CA . HIS B 1 24 ? 4.699 63.688 24.047 1 33.78 24 HIS B CA 1
ATOM 1601 C C . HIS B 1 24 ? 3.777 62.469 24.109 1 33.78 24 HIS B C 1
ATOM 1603 O O . HIS B 1 24 ? 4.203 61.406 24.516 1 33.78 24 HIS B O 1
ATOM 1609 N N . LYS B 1 25 ? 2.449 62.875 24.031 1 36.78 25 LYS B N 1
ATOM 1610 C CA . LYS B 1 25 ? 1.505 61.812 24.438 1 36.78 25 LYS B CA 1
ATOM 1611 C C . LYS B 1 25 ? 1.572 60.625 23.5 1 36.78 25 LYS B C 1
ATOM 1613 O O . LYS B 1 25 ? 1.503 59.469 23.953 1 36.78 25 LYS B O 1
ATOM 1618 N N . SER B 1 26 ? 1.531 60.969 22.188 1 37.16 26 SER B N 1
ATOM 1619 C CA . SER B 1 26 ? 1.59 59.906 21.203 1 37.16 26 SER B CA 1
ATOM 1620 C C . SER B 1 26 ? 2.889 59.094 21.328 1 37.16 26 SER B C 1
ATOM 1622 O O . SER B 1 26 ? 2.924 57.906 21.016 1 37.16 26 SER B O 1
ATOM 1624 N N . CYS B 1 27 ? 3.861 59.719 21.906 1 38.97 27 CYS B N 1
ATOM 1625 C CA . CYS B 1 27 ? 5.172 59.094 22.062 1 38.97 27 CYS B CA 1
ATOM 1626 C C . CYS B 1 27 ? 5.152 58.031 23.156 1 38.97 27 CYS B C 1
ATOM 1628 O O . CYS B 1 27 ? 5.887 57.062 23.078 1 38.97 27 CYS B O 1
ATOM 1630 N N . ARG B 1 28 ? 4.266 58.281 24.219 1 41.16 28 ARG B N 1
ATOM 1631 C CA . ARG B 1 28 ? 4.273 57.312 25.297 1 41.16 28 ARG B CA 1
ATOM 1632 C C . ARG B 1 28 ? 3.678 55.969 24.828 1 41.16 28 ARG B C 1
ATOM 1634 O O . ARG B 1 28 ? 4.195 54.906 25.172 1 41.16 28 ARG B O 1
ATOM 1641 N N . SER B 1 29 ? 2.482 56.188 24.188 1 43.5 29 SER B N 1
ATOM 1642 C CA . SER B 1 29 ? 1.872 54.969 23.703 1 43.5 29 SER B CA 1
ATOM 1643 C C . SER B 1 29 ? 2.779 54.25 22.703 1 43.5 29 SER B C 1
ATOM 1645 O O . SER B 1 29 ? 2.9 53.031 22.719 1 43.5 29 SER B O 1
ATOM 1647 N N . ASN B 1 30 ? 3.436 55.062 21.984 1 42.97 30 ASN B N 1
ATOM 1648 C CA . ASN B 1 30 ? 4.41 54.5 21.078 1 42.97 30 ASN B CA 1
ATOM 1649 C C . ASN B 1 30 ? 5.609 53.906 21.828 1 42.97 30 ASN B C 1
ATOM 1651 O O . ASN B 1 30 ? 6.137 52.875 21.469 1 42.97 30 ASN B O 1
ATOM 1655 N N . ALA B 1 31 ? 5.949 54.531 22.938 1 44.59 31 ALA B N 1
ATOM 1656 C CA . ALA B 1 31 ? 7.066 54.031 23.734 1 44.59 31 ALA B CA 1
ATOM 1657 C C . ALA B 1 31 ? 6.719 52.688 24.375 1 44.59 31 ALA B C 1
ATOM 1659 O O . ALA B 1 31 ? 7.543 51.75 24.391 1 44.59 31 ALA B O 1
ATOM 1660 N N . SER B 1 32 ? 5.523 52.594 24.844 1 46.56 32 SER B N 1
ATOM 1661 C CA . SER B 1 32 ? 5.105 51.344 25.438 1 46.56 32 SER B CA 1
ATOM 1662 C C . SER B 1 32 ? 5 50.219 24.391 1 46.56 32 SER B C 1
ATOM 1664 O O . SER B 1 32 ? 5.414 49.094 24.625 1 46.56 32 SER B O 1
ATOM 1666 N N . LEU B 1 33 ? 4.438 50.562 23.266 1 47.44 33 LEU B N 1
ATOM 1667 C CA . LEU B 1 33 ? 4.387 49.625 22.156 1 47.44 33 LEU B CA 1
ATOM 1668 C C . LEU B 1 33 ? 5.793 49.25 21.703 1 47.44 33 LEU B C 1
ATOM 1670 O O . LEU B 1 33 ? 6.082 48.062 21.469 1 47.44 33 LEU B O 1
ATOM 1674 N N . MET B 1 34 ? 6.605 50.125 21.703 1 48.78 34 MET B N 1
ATOM 1675 C CA . MET B 1 34 ? 7.988 49.844 21.328 1 48.78 34 MET B CA 1
ATOM 1676 C C . MET B 1 34 ? 8.672 48.969 22.375 1 48.78 34 MET B C 1
ATOM 1678 O O . MET B 1 34 ? 9.422 48.062 22.031 1 48.78 34 MET B O 1
ATOM 1682 N N . LYS B 1 35 ? 8.398 49.281 23.578 1 51.78 35 LYS B N 1
ATOM 1683 C CA . LYS B 1 35 ? 8.945 48.406 24.625 1 51.78 35 LYS B CA 1
ATOM 1684 C C . LYS B 1 35 ? 8.383 47 24.516 1 51.78 35 LYS B C 1
ATOM 1686 O O . LYS B 1 35 ? 9.109 46 24.688 1 51.78 35 LYS B O 1
ATOM 1691 N N . SER B 1 36 ? 7.09 46.906 24.234 1 47.28 36 SER B N 1
ATOM 1692 C CA . SER B 1 36 ? 6.492 45.594 24.062 1 47.28 36 SER B CA 1
ATOM 1693 C C . SER B 1 36 ? 7.047 44.875 22.844 1 47.28 36 SER B C 1
ATOM 1695 O O . SER B 1 36 ? 7.332 43.688 22.875 1 47.28 36 SER B O 1
ATOM 1697 N N . ILE B 1 37 ? 7.18 45.594 21.719 1 50.19 37 ILE B N 1
ATOM 1698 C CA . ILE B 1 37 ? 7.828 45.031 20.547 1 50.19 37 ILE B CA 1
ATOM 169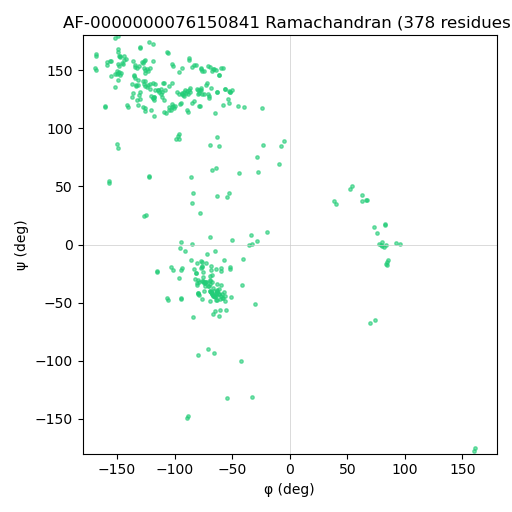9 C C . ILE B 1 37 ? 9.289 44.719 20.844 1 50.19 37 ILE B C 1
ATOM 1701 O O . ILE B 1 37 ? 9.789 43.656 20.5 1 50.19 37 ILE B O 1
ATOM 1705 N N . GLN B 1 38 ? 9.961 45.625 21.562 1 49.81 38 GLN B N 1
ATOM 1706 C CA . GLN B 1 38 ? 11.32 45.312 21.984 1 49.81 38 GLN B CA 1
ATOM 1707 C C . GLN B 1 38 ? 11.352 44.094 22.891 1 49.81 38 GLN B C 1
ATOM 1709 O O . GLN B 1 38 ? 12.234 43.25 22.766 1 49.81 38 GLN B O 1
ATOM 1714 N N . TYR B 1 39 ? 10.469 43.938 23.812 1 47.75 39 TYR B N 1
ATOM 1715 C CA . TYR B 1 39 ? 10.391 42.75 24.656 1 47.75 39 TYR B CA 1
ATOM 1716 C C . TYR B 1 39 ? 10.086 41.531 23.828 1 47.75 39 TYR B C 1
ATOM 1718 O O . TYR B 1 39 ? 10.719 40.469 24.016 1 47.75 39 TYR B O 1
ATOM 1726 N N . GLN B 1 40 ? 9.117 41.562 22.938 1 43.62 40 GLN B N 1
ATOM 1727 C CA . GLN B 1 40 ? 8.836 40.406 22.078 1 43.62 40 GLN B CA 1
ATOM 1728 C C . GLN B 1 40 ? 10.023 40.094 21.172 1 43.62 40 GLN B C 1
ATOM 1730 O O . GLN B 1 40 ? 10.367 38.938 20.969 1 43.62 40 GLN B O 1
ATOM 1735 N N . LEU B 1 41 ? 10.617 41.125 20.703 1 47.31 41 LEU B N 1
ATOM 1736 C CA . LEU B 1 41 ? 11.836 40.906 19.938 1 47.31 41 LEU B CA 1
ATOM 1737 C C . LEU B 1 41 ? 12.953 40.375 20.828 1 47.31 41 LEU B C 1
ATOM 1739 O O . LEU B 1 41 ? 13.727 39.5 20.406 1 47.31 41 LEU B O 1
ATOM 1743 N N . LYS B 1 42 ? 13.109 40.906 21.984 1 46.12 42 LYS B N 1
ATOM 1744 C CA . LYS B 1 42 ? 14.055 40.312 22.922 1 46.12 42 LYS B CA 1
ATOM 1745 C C . LYS B 1 42 ? 13.68 38.875 23.25 1 46.12 42 LYS B C 1
ATOM 1747 O O . LYS B 1 42 ? 14.555 38.031 23.359 1 46.12 42 LYS B O 1
ATOM 1752 N N . LEU B 1 43 ? 12.445 38.469 23.516 1 42.19 43 LEU B N 1
ATOM 1753 C CA . LEU B 1 43 ? 12.031 37.094 23.719 1 42.19 43 LEU B CA 1
ATOM 1754 C C . LEU B 1 43 ? 12.344 36.25 22.484 1 42.19 43 LEU B C 1
ATOM 1756 O O . LEU B 1 43 ? 12.75 35.094 22.609 1 42.19 43 LEU B O 1
ATOM 1760 N N . VAL B 1 44 ? 12.141 36.656 21.297 1 38.69 44 VAL B N 1
ATOM 1761 C CA . VAL B 1 44 ? 12.617 35.969 20.094 1 38.69 44 VAL B CA 1
ATOM 1762 C C . VAL B 1 44 ? 14.148 35.969 20.078 1 38.69 44 VAL B C 1
ATOM 1764 O O . VAL B 1 44 ? 14.758 34.969 19.703 1 38.69 44 VAL B O 1
ATOM 1767 N N . GLU B 1 45 ? 14.781 36.969 20.391 1 40.34 45 GLU B N 1
ATOM 1768 C CA . GLU B 1 45 ? 16.234 37 20.5 1 40.34 45 GLU B CA 1
ATOM 1769 C C . GLU B 1 45 ? 16.719 36.094 21.625 1 40.34 45 GLU B C 1
ATOM 1771 O O . GLU B 1 45 ? 17.734 35.406 21.5 1 40.34 45 GLU B O 1
ATOM 1776 N N . ASP B 1 46 ? 16.281 36.281 22.828 1 37.28 46 ASP B N 1
ATOM 1777 C CA . ASP B 1 46 ? 16.688 35.375 23.906 1 37.28 46 ASP B CA 1
ATOM 1778 C C . ASP B 1 46 ? 16.344 33.906 23.562 1 37.28 46 ASP B C 1
ATOM 1780 O O . ASP B 1 46 ? 17.047 33 23.969 1 37.28 46 ASP B O 1
ATOM 1784 N N . ASN B 1 47 ? 15.25 33.531 23.156 1 30.41 47 ASN B N 1
ATOM 1785 C CA . ASN B 1 47 ? 15.047 32.219 22.609 1 30.41 47 ASN B CA 1
ATOM 1786 C C . ASN B 1 47 ? 15.844 32 21.312 1 30.41 47 ASN B C 1
ATOM 1788 O O . ASN B 1 47 ? 15.914 30.891 20.797 1 30.41 47 ASN B O 1
ATOM 1792 N N . ASP B 1 48 ? 16.25 32.969 20.625 1 32.47 48 ASP B N 1
ATOM 1793 C CA . ASP B 1 48 ? 17.266 32.906 19.578 1 32.47 48 ASP B CA 1
ATOM 1794 C C . ASP B 1 48 ? 18.641 32.625 20.156 1 32.47 48 ASP B C 1
ATOM 1796 O O . ASP B 1 48 ? 19.641 32.656 19.422 1 32.47 48 ASP B O 1
ATOM 1800 N N . GLY B 1 49 ? 18.875 32.969 21.312 1 30.55 49 GLY B N 1
ATOM 1801 C CA . GLY B 1 49 ? 20.219 32.625 21.703 1 30.55 49 GLY B CA 1
ATOM 1802 C C . GLY B 1 49 ? 20.625 31.219 21.234 1 30.55 49 GLY B C 1
ATOM 1803 O O . GLY B 1 49 ? 21.656 31.047 20.594 1 30.55 49 GLY B O 1
ATOM 1804 N N . LYS B 1 50 ? 20.562 30.281 22.156 1 30.06 50 LYS B N 1
ATOM 1805 C CA . LYS B 1 50 ? 21.203 28.984 21.984 1 30.06 50 LYS B CA 1
ATOM 1806 C C . LYS B 1 50 ? 20.484 28.188 20.891 1 30.06 50 LYS B C 1
ATOM 1808 O O . LYS B 1 50 ? 20.125 27.031 21.109 1 30.06 50 LYS B O 1
ATOM 1813 N N . CYS B 1 51 ? 19.516 28.719 20.156 1 28.16 51 CYS B N 1
ATOM 1814 C CA . CYS B 1 51 ? 19.391 27.812 19.031 1 28.16 51 CYS B CA 1
ATOM 1815 C C . CYS B 1 51 ? 20.656 27.797 18.188 1 28.16 51 CYS B C 1
ATOM 1817 O O . CYS B 1 51 ? 21.016 28.812 17.578 1 28.16 51 CYS B O 1
ATOM 1819 N N . ASP B 1 52 ? 21.688 27.359 18.672 1 27.12 52 ASP B N 1
ATOM 1820 C CA . ASP B 1 52 ? 22.891 27.062 17.891 1 27.12 52 ASP B CA 1
ATOM 1821 C C . ASP B 1 52 ? 22.516 26.703 16.453 1 27.12 52 ASP B C 1
ATOM 1823 O O . ASP B 1 52 ? 22.094 25.562 16.188 1 27.12 52 ASP B O 1
ATOM 1827 N N . CYS B 1 53 ? 21.969 27.516 15.75 1 27.28 53 CYS B N 1
ATOM 1828 C CA . CYS B 1 53 ? 21.891 27.328 14.305 1 27.28 53 CYS B CA 1
ATOM 1829 C C . CYS B 1 53 ? 23.219 26.797 13.758 1 27.28 53 CYS B C 1
ATOM 1831 O O . CYS B 1 53 ? 23.328 26.547 12.555 1 27.28 53 CYS B O 1
ATOM 1833 N N . ASN B 1 54 ? 24.312 27.203 14.305 1 28.34 54 ASN B N 1
ATOM 1834 C CA . ASN B 1 54 ? 25.531 26.484 13.906 1 28.34 54 ASN B CA 1
ATOM 1835 C C . ASN B 1 54 ? 25.438 25 14.234 1 28.34 54 ASN B C 1
ATOM 1837 O O . ASN B 1 54 ? 26.469 24.312 14.336 1 28.34 54 ASN B O 1
ATOM 1841 N N . GLN B 1 55 ? 24.547 24.625 15.164 1 27.34 55 GLN B N 1
ATOM 1842 C CA . GLN B 1 55 ? 24.641 23.172 15.164 1 27.34 55 GLN B CA 1
ATOM 1843 C C . GLN B 1 55 ? 24.656 22.625 13.742 1 27.34 55 GLN B C 1
ATOM 1845 O O . GLN B 1 55 ? 24 23.172 12.852 1 27.34 55 GLN B O 1
ATOM 1850 N N . SER B 1 56 ? 25.656 21.984 13.391 1 30.05 56 SER B N 1
ATOM 1851 C CA . SER B 1 56 ? 25.812 21.203 12.164 1 30.05 56 SER B CA 1
ATOM 1852 C C . SER B 1 56 ? 24.469 20.75 11.617 1 30.05 56 SER B C 1
ATOM 1854 O O . SER B 1 56 ? 23.547 20.453 12.383 1 30.05 56 SER B O 1
ATOM 1856 N N . PRO B 1 57 ? 24.062 21.188 10.359 1 33.31 57 PRO B N 1
ATOM 1857 C CA . PRO B 1 57 ? 22.906 20.562 9.703 1 33.31 57 PRO B CA 1
ATOM 1858 C C . PRO B 1 57 ? 22.562 19.188 10.258 1 33.31 57 PRO B C 1
ATOM 1860 O O . PRO B 1 57 ? 21.828 18.422 9.633 1 33.31 57 PRO B O 1
ATOM 1863 N N . SER B 1 58 ? 23.125 18.812 11.32 1 33.09 58 SER B N 1
ATOM 1864 C CA . SER B 1 58 ? 23.062 17.375 11.586 1 33.09 58 SER B CA 1
ATOM 1865 C C . SER B 1 58 ? 21.625 16.922 11.859 1 33.09 58 SER B C 1
ATOM 1867 O O . SER B 1 58 ? 21.375 15.742 12.109 1 33.09 58 SER B O 1
ATOM 1869 N N . THR B 1 59 ? 20.922 17.781 12.711 1 37.16 59 THR B N 1
ATOM 1870 C CA . THR B 1 59 ? 19.859 16.875 13.148 1 37.16 59 THR B CA 1
ATOM 1871 C C . THR B 1 59 ? 19.016 16.422 11.969 1 37.16 59 THR B C 1
ATOM 1873 O O . THR B 1 59 ? 18.406 17.234 11.281 1 37.16 59 THR B O 1
ATOM 1876 N N . PRO B 1 60 ? 19.312 15.492 11.258 1 40.25 60 PRO B N 1
ATOM 1877 C CA . PRO B 1 60 ? 18.594 14.82 10.164 1 40.25 60 PRO B CA 1
ATOM 1878 C C . PRO B 1 60 ? 17.094 14.812 10.359 1 40.25 60 PRO B C 1
ATOM 1880 O O . PRO B 1 60 ? 16.375 14.062 9.688 1 40.25 60 PRO B O 1
ATOM 1883 N N . SER B 1 61 ? 16.609 15.352 11.383 1 45.97 61 SER B N 1
ATOM 1884 C CA . SER B 1 61 ? 15.219 15.102 11.758 1 45.97 61 SER B CA 1
ATOM 1885 C C . SER B 1 61 ? 14.266 15.438 10.617 1 45.97 61 SER B C 1
ATOM 1887 O O . SER B 1 61 ? 13.219 14.797 10.453 1 45.97 61 SER B O 1
ATOM 1889 N N . SER B 1 62 ? 14.312 16.781 10.07 1 53.75 62 SER B N 1
ATOM 1890 C CA . SER B 1 62 ? 13.312 17.391 9.203 1 53.75 62 SER B CA 1
ATOM 1891 C C . SER B 1 62 ? 13.562 17.031 7.742 1 53.75 62 SER B C 1
ATOM 1893 O O . SER B 1 62 ? 12.938 17.609 6.844 1 53.75 62 SER B O 1
ATOM 1895 N N . GLY B 1 63 ? 14.516 16.312 7.473 1 69 63 GLY B N 1
ATOM 1896 C CA . GLY B 1 63 ? 14.938 16.312 6.078 1 69 63 GLY B CA 1
ATOM 1897 C C . GLY B 1 63 ? 14.117 15.375 5.207 1 69 63 GLY B C 1
ATOM 1898 O O . GLY B 1 63 ? 13.391 14.523 5.715 1 69 63 GLY B O 1
ATOM 1899 N N . LYS B 1 64 ? 14.141 15.766 4.039 1 88.75 64 LYS B N 1
ATOM 1900 C CA . LYS B 1 64 ? 13.578 14.945 2.969 1 88.75 64 LYS B CA 1
ATOM 1901 C C . LYS B 1 64 ? 14.242 13.578 2.924 1 88.75 64 LYS B C 1
ATOM 1903 O O . LYS B 1 64 ? 15.469 13.469 3.018 1 88.75 64 LYS B O 1
ATOM 1908 N N . VAL B 1 65 ? 13.531 12.578 3.076 1 95.75 65 VAL B N 1
ATOM 1909 C CA . VAL B 1 65 ? 13.977 11.188 3.004 1 95.75 65 VAL B CA 1
ATOM 1910 C C . VAL B 1 65 ? 13.273 10.484 1.846 1 95.75 65 VAL B C 1
ATOM 1912 O O . VAL B 1 65 ? 12.062 10.609 1.674 1 95.75 65 VAL B O 1
ATOM 1915 N N . GLY B 1 66 ? 14.016 9.789 1.059 1 97.94 66 GLY B N 1
ATOM 1916 C CA . GLY B 1 66 ? 13.445 8.969 -0.003 1 97.94 66 GLY B CA 1
ATOM 1917 C C . GLY B 1 66 ? 14.453 8.039 -0.646 1 97.94 66 GLY B C 1
ATOM 1918 O O . GLY B 1 66 ? 15.648 8.336 -0.674 1 97.94 66 GLY B O 1
ATOM 1919 N N . PHE B 1 67 ? 13.898 6.918 -1.142 1 98.62 67 PHE B N 1
ATOM 1920 C CA . PHE B 1 67 ? 14.781 5.98 -1.827 1 98.62 67 PHE B CA 1
ATOM 1921 C C . PHE B 1 67 ? 14.055 5.289 -2.975 1 98.62 67 PHE B C 1
ATOM 1923 O O . PHE B 1 67 ? 12.82 5.223 -2.982 1 98.62 67 PHE B O 1
ATOM 1930 N N . GLN B 1 68 ? 14.766 4.824 -3.926 1 98.75 68 GLN B N 1
ATOM 1931 C CA . GLN B 1 68 ? 14.359 4.008 -5.066 1 98.75 68 GLN B CA 1
ATOM 1932 C C . GLN B 1 68 ? 15.414 2.947 -5.387 1 98.75 68 GLN B C 1
ATOM 1934 O O . GLN B 1 68 ? 16.578 3.271 -5.641 1 98.75 68 GLN B O 1
ATOM 1939 N N . VAL B 1 69 ? 14.953 1.696 -5.312 1 98.81 69 VAL B N 1
ATOM 1940 C CA . VAL B 1 69 ? 15.914 0.623 -5.543 1 98.81 69 VAL B CA 1
ATOM 1941 C C . VAL B 1 69 ? 15.297 -0.436 -6.457 1 98.81 69 VAL B C 1
ATOM 1943 O O . VAL B 1 69 ? 14.07 -0.533 -6.562 1 98.81 69 VAL B O 1
ATOM 1946 N N . SER B 1 70 ? 16.125 -1.185 -7.102 1 98.62 70 SER B N 1
ATOM 1947 C CA . SER B 1 70 ? 15.742 -2.252 -8.016 1 98.62 70 SER B CA 1
ATOM 1948 C C . SER B 1 70 ? 16.812 -3.34 -8.078 1 98.62 70 SER B C 1
ATOM 1950 O O . SER B 1 70 ? 17.812 -3.271 -7.375 1 98.62 70 SER B O 1
ATOM 1952 N N . ASN B 1 71 ? 16.484 -4.316 -8.836 1 97.31 71 ASN B N 1
ATOM 1953 C CA . ASN B 1 71 ? 17.469 -5.363 -9.117 1 97.31 71 ASN B CA 1
ATOM 1954 C C . ASN B 1 71 ? 17.953 -5.305 -10.562 1 97.31 71 ASN B C 1
ATOM 1956 O O . ASN B 1 71 ? 17.156 -5.047 -11.477 1 97.31 71 ASN B O 1
ATOM 1960 N N . SER B 1 72 ? 19.234 -5.5 -10.711 1 95.38 72 SER B N 1
ATOM 1961 C CA . SER B 1 72 ? 19.766 -5.641 -12.055 1 95.38 72 SER B CA 1
ATOM 1962 C C . SER B 1 72 ? 19.531 -7.047 -12.602 1 95.38 72 SER B C 1
ATOM 1964 O O . SER B 1 72 ? 19.203 -7.211 -13.781 1 95.38 72 SER B O 1
ATOM 1966 N N . GLY B 1 73 ? 19.719 -8.078 -11.789 1 97.19 73 GLY B N 1
ATOM 1967 C CA . GLY B 1 73 ? 19.469 -9.461 -12.164 1 97.19 73 GLY B CA 1
ATOM 1968 C C . GLY B 1 73 ? 18.203 -10.031 -11.539 1 97.19 73 GLY B C 1
ATOM 1969 O O . GLY B 1 73 ? 17.641 -9.445 -10.609 1 97.19 73 GLY B O 1
ATOM 1970 N N . SER B 1 74 ? 17.781 -11.125 -12.078 1 98.25 74 SER B N 1
ATOM 1971 C CA . SER B 1 74 ? 16.594 -11.797 -11.562 1 98.25 74 SER B CA 1
ATOM 1972 C C . SER B 1 74 ? 16.906 -12.547 -10.266 1 98.25 74 SER B C 1
ATOM 1974 O O . SER B 1 74 ? 18.047 -12.922 -10.016 1 98.25 74 SER B O 1
ATOM 1976 N N . LEU B 1 75 ? 15.938 -12.625 -9.445 1 97.75 75 LEU B N 1
ATOM 1977 C CA . LEU B 1 75 ? 16.016 -13.43 -8.234 1 97.75 75 LEU B CA 1
ATOM 1978 C C . LEU B 1 75 ? 15.258 -14.742 -8.406 1 97.75 75 LEU B C 1
ATOM 1980 O O . LEU B 1 75 ? 14.148 -14.758 -8.938 1 97.75 75 LEU B O 1
ATOM 1984 N N . LYS B 1 76 ? 15.844 -15.852 -7.898 1 98 76 LYS B N 1
ATOM 1985 C CA . LYS B 1 76 ? 15.234 -17.172 -8.062 1 98 76 LYS B CA 1
ATOM 1986 C C . LYS B 1 76 ? 15.312 -17.969 -6.766 1 98 76 LYS B C 1
ATOM 1988 O O . LYS B 1 76 ? 16.328 -17.938 -6.07 1 98 76 LYS B O 1
ATOM 1993 N N . ASN B 1 77 ? 14.219 -18.609 -6.516 1 97.75 77 ASN B N 1
ATOM 1994 C CA . ASN B 1 77 ? 14.125 -19.594 -5.445 1 97.75 77 ASN B CA 1
ATOM 1995 C C . ASN B 1 77 ? 14.609 -19.016 -4.113 1 97.75 77 ASN B C 1
ATOM 1997 O O . ASN B 1 77 ? 15.461 -19.609 -3.451 1 97.75 77 ASN B O 1
ATOM 2001 N N . ILE B 1 78 ? 14.133 -17.859 -3.809 1 96.81 78 ILE B N 1
ATOM 2002 C CA . ILE B 1 78 ? 14.391 -17.266 -2.504 1 96.81 78 ILE B CA 1
ATOM 2003 C C . ILE B 1 78 ? 13.5 -17.906 -1.449 1 96.81 78 ILE B C 1
ATOM 2005 O O . ILE B 1 78 ? 12.305 -18.109 -1.678 1 96.81 78 ILE B O 1
ATOM 2009 N N . GLY B 1 79 ? 14.008 -18.266 -0.312 1 97.25 79 GLY B N 1
ATOM 2010 C CA . GLY B 1 79 ? 13.297 -19.016 0.722 1 97.25 79 GLY B CA 1
ATOM 2011 C C . GLY B 1 79 ? 12.227 -18.188 1.418 1 97.25 79 GLY B C 1
ATOM 2012 O O . GLY B 1 79 ? 12.359 -16.969 1.541 1 97.25 79 GLY B O 1
ATOM 2013 N N . ASN B 1 80 ? 11.227 -18.906 1.929 1 97.38 80 ASN B N 1
ATOM 2014 C CA . ASN B 1 80 ? 10.156 -18.266 2.684 1 97.38 80 ASN B CA 1
ATOM 2015 C C . ASN B 1 80 ? 10.703 -17.469 3.857 1 97.38 80 ASN B C 1
ATOM 2017 O O . ASN B 1 80 ? 11.578 -17.938 4.59 1 97.38 80 ASN B O 1
ATOM 2021 N N . GLY B 1 81 ? 10.172 -16.219 4.004 1 97.5 81 GLY B N 1
ATOM 2022 C CA . GLY B 1 81 ? 10.555 -15.375 5.121 1 97.5 81 GLY B CA 1
ATOM 2023 C C . GLY B 1 81 ? 11.828 -14.586 4.871 1 97.5 81 GLY B C 1
ATOM 2024 O O . GLY B 1 81 ? 12.125 -13.633 5.594 1 97.5 81 GLY B O 1
ATOM 2025 N N . ALA B 1 82 ? 12.562 -14.945 3.893 1 98.19 82 ALA B N 1
ATOM 2026 C CA . ALA B 1 82 ? 13.805 -14.242 3.602 1 98.19 82 ALA B CA 1
ATOM 2027 C C . ALA B 1 82 ? 13.531 -12.812 3.145 1 98.19 82 ALA B C 1
ATOM 2029 O O . ALA B 1 82 ? 12.516 -12.547 2.492 1 98.19 82 ALA B O 1
ATOM 2030 N N . ILE B 1 83 ? 14.484 -11.93 3.428 1 98.56 83 ILE B N 1
ATOM 2031 C CA . ILE B 1 83 ? 14.391 -10.547 2.977 1 98.56 83 ILE B CA 1
ATOM 2032 C C . ILE B 1 83 ? 14.773 -10.461 1.5 1 98.56 83 ILE B C 1
ATOM 2034 O O . ILE B 1 83 ? 15.742 -11.094 1.064 1 98.56 83 ILE B O 1
ATOM 2038 N N . VAL B 1 84 ? 14 -9.773 0.728 1 98.75 84 VAL B N 1
ATOM 2039 C CA . VAL B 1 84 ? 14.367 -9.461 -0.651 1 98.75 84 VAL B CA 1
ATOM 2040 C C . VAL B 1 84 ? 15.367 -8.305 -0.674 1 98.75 84 VAL B C 1
ATOM 2042 O O . VAL B 1 84 ? 15.039 -7.188 -0.264 1 98.75 84 VAL B O 1
ATOM 2045 N N . ILE B 1 85 ? 16.531 -8.516 -1.182 1 98.62 85 ILE B N 1
ATOM 2046 C CA . ILE B 1 85 ? 17.562 -7.492 -1.223 1 98.62 85 ILE B CA 1
ATOM 2047 C C . ILE B 1 85 ? 17.609 -6.863 -2.613 1 98.62 85 ILE B C 1
ATOM 2049 O O . ILE B 1 85 ? 17.844 -7.555 -3.607 1 98.62 85 ILE B O 1
ATOM 2053 N N . TYR B 1 86 ? 17.375 -5.625 -2.738 1 98.56 86 TYR B N 1
ATOM 2054 C CA . TYR B 1 86 ? 17.547 -4.852 -3.965 1 98.56 86 TYR B CA 1
ATOM 2055 C C . TYR B 1 86 ? 18.906 -4.168 -4 1 98.56 86 TYR B C 1
ATOM 2057 O O . TYR B 1 86 ? 19.188 -3.281 -3.188 1 98.56 86 TYR B O 1
ATOM 2065 N N . GLU B 1 87 ? 19.594 -4.461 -4.922 1 98.12 87 GLU B N 1
ATOM 2066 C CA . GLU B 1 87 ? 21 -4.059 -4.84 1 98.12 87 GLU B CA 1
ATOM 2067 C C . GLU B 1 87 ? 21.266 -2.812 -5.676 1 98.12 87 GLU B C 1
ATOM 2069 O O . GLU B 1 87 ? 22.312 -2.17 -5.527 1 98.12 87 GLU B O 1
ATOM 2074 N N . THR B 1 88 ? 20.5 -2.441 -6.672 1 98.06 88 THR B N 1
ATOM 2075 C CA . THR B 1 88 ? 20.688 -1.249 -7.492 1 98.06 88 THR B CA 1
ATOM 2076 C C . THR B 1 88 ? 19.984 -0.046 -6.871 1 98.06 88 THR B C 1
ATOM 2078 O O . THR B 1 88 ? 18.75 0.023 -6.855 1 98.06 88 THR B O 1
ATOM 2081 N N . VAL B 1 89 ? 20.781 0.944 -6.445 1 98.31 89 VAL B N 1
ATOM 2082 C CA . VAL B 1 89 ? 20.25 2.117 -5.77 1 98.31 89 VAL B CA 1
ATOM 2083 C C . VAL B 1 89 ? 20.188 3.297 -6.738 1 98.31 89 VAL B C 1
ATOM 2085 O O . VAL B 1 89 ? 21.219 3.738 -7.246 1 98.31 89 VAL B O 1
ATOM 2088 N N . THR B 1 90 ? 19.062 3.836 -7.023 1 98.31 90 THR B N 1
ATOM 2089 C CA . THR B 1 90 ? 18.875 5.016 -7.859 1 98.31 90 THR B CA 1
ATOM 2090 C C . THR B 1 90 ? 18.812 6.281 -7.004 1 98.31 90 THR B C 1
ATOM 2092 O O . THR B 1 90 ? 19.391 7.309 -7.371 1 98.31 90 THR B O 1
ATOM 2095 N N . THR B 1 91 ? 18.078 6.238 -5.961 1 98.25 91 THR B N 1
ATOM 2096 C CA . THR B 1 91 ? 17.969 7.316 -4.988 1 98.25 91 THR B CA 1
ATOM 2097 C C . THR B 1 91 ? 18.062 6.773 -3.564 1 98.25 91 THR B C 1
ATOM 2099 O O . THR B 1 91 ? 17.531 5.703 -3.264 1 98.25 91 THR B O 1
ATOM 2102 N N . ASN B 1 92 ? 18.703 7.527 -2.707 1 97.81 92 ASN B N 1
ATOM 2103 C CA . ASN B 1 92 ? 18.734 7.191 -1.287 1 97.81 92 ASN B CA 1
ATOM 2104 C C . ASN B 1 92 ? 19.016 8.422 -0.427 1 97.81 92 ASN B C 1
ATOM 2106 O O . ASN B 1 92 ? 19.922 8.422 0.402 1 97.81 92 ASN B O 1
ATOM 2110 N N . LEU B 1 93 ? 18.203 9.398 -0.623 1 96.5 93 LEU B N 1
ATOM 2111 C CA . LEU B 1 93 ? 18.297 10.617 0.182 1 96.5 93 LEU B CA 1
ATOM 2112 C C . LEU B 1 93 ? 18.031 10.312 1.653 1 96.5 93 LEU B C 1
ATOM 2114 O O . LEU B 1 93 ? 17.031 9.664 1.989 1 96.5 93 LEU B O 1
ATOM 2118 N N . GLY B 1 94 ? 18.922 10.797 2.555 1 95.12 94 GLY B N 1
ATOM 2119 C CA . GLY B 1 94 ? 18.844 10.477 3.971 1 95.12 94 GLY B CA 1
ATOM 2120 C C . GLY B 1 94 ? 19.516 9.172 4.336 1 95.12 94 GLY B C 1
ATOM 2121 O O . GLY B 1 94 ? 19.641 8.844 5.516 1 95.12 94 GLY B O 1
ATOM 2122 N N . LYS B 1 95 ? 19.75 8.352 3.324 1 96.31 95 LYS B N 1
ATOM 2123 C CA . LYS B 1 95 ? 20.562 7.141 3.449 1 96.31 95 LYS B CA 1
ATOM 2124 C C . LYS B 1 95 ? 19.875 6.113 4.352 1 96.31 95 LYS B C 1
ATOM 2126 O O . LYS B 1 95 ? 20.547 5.453 5.156 1 96.31 95 LYS B O 1
ATOM 2131 N N . GLY B 1 96 ? 18.625 5.996 4.266 1 98 96 GLY B N 1
ATOM 2132 C CA . GLY B 1 96 ? 17.875 5.074 5.102 1 98 96 GLY B CA 1
ATOM 2133 C C . GLY B 1 96 ? 17.938 3.639 4.613 1 98 96 GLY B C 1
ATOM 2134 O O . GLY B 1 96 ? 17.781 2.701 5.398 1 98 96 GLY B O 1
ATOM 2135 N N . TYR B 1 97 ? 18.062 3.361 3.295 1 98.69 97 TYR B N 1
ATOM 2136 C CA . TYR B 1 97 ? 18.078 2.012 2.744 1 98.69 97 TYR B CA 1
ATOM 2137 C C . TYR B 1 97 ? 19.5 1.45 2.744 1 98.69 97 TYR B C 1
ATOM 2139 O O . TYR B 1 97 ? 20.438 2.127 2.324 1 98.69 97 TYR B O 1
ATOM 2147 N N . ASP B 1 98 ? 19.594 0.271 3.205 1 98.81 98 ASP B N 1
ATOM 2148 C CA . ASP B 1 98 ? 20.859 -0.462 3.186 1 98.81 98 ASP B CA 1
ATOM 2149 C C . ASP B 1 98 ? 20.828 -1.58 2.146 1 98.81 98 ASP B C 1
ATOM 2151 O O . ASP B 1 98 ? 20.188 -2.609 2.354 1 98.81 98 ASP B O 1
ATOM 2155 N N . LYS B 1 99 ? 21.609 -1.484 1.122 1 98.12 99 LYS B N 1
ATOM 2156 C CA . LYS B 1 99 ? 21.547 -2.414 -0.002 1 98.12 99 LYS B CA 1
ATOM 2157 C C . LYS B 1 99 ? 22.203 -3.746 0.352 1 98.12 99 LYS B C 1
ATOM 2159 O O . LYS B 1 99 ? 22.062 -4.727 -0.385 1 98.12 99 LYS B O 1
ATOM 2164 N N . SER B 1 100 ? 22.938 -3.799 1.386 1 98.25 100 SER B N 1
ATOM 2165 C CA . SER B 1 100 ? 23.562 -5.055 1.793 1 98.25 100 SER B CA 1
ATOM 2166 C C . SER B 1 100 ? 22.578 -5.934 2.561 1 98.25 100 SER B C 1
ATOM 2168 O O . SER B 1 100 ? 22.688 -7.16 2.533 1 98.25 100 SER B O 1
ATOM 2170 N N . THR B 1 101 ? 21.562 -5.344 3.189 1 98.44 101 THR B N 1
ATOM 2171 C CA . THR B 1 101 ? 20.625 -6.105 4.012 1 98.44 101 THR B CA 1
ATOM 2172 C C . THR B 1 101 ? 19.234 -6.07 3.41 1 98.44 101 THR B C 1
ATOM 2174 O O . THR B 1 101 ? 18.375 -6.902 3.748 1 98.44 101 THR B O 1
ATOM 2177 N N . GLY B 1 102 ? 18.906 -5.086 2.598 1 98.69 102 GLY B N 1
ATOM 2178 C CA . GLY B 1 102 ? 17.594 -4.902 2.021 1 98.69 102 GLY B CA 1
ATOM 2179 C C . GLY B 1 102 ? 16.625 -4.199 2.955 1 98.69 102 GLY B C 1
ATOM 2180 O O . GLY B 1 102 ? 15.406 -4.242 2.75 1 98.69 102 GLY B O 1
ATOM 2181 N N . VAL B 1 103 ? 17.125 -3.539 3.977 1 98.88 103 VAL B N 1
ATOM 2182 C CA . VAL B 1 103 ? 16.281 -2.969 5.023 1 98.88 103 VAL B CA 1
ATOM 2183 C C . VAL B 1 103 ? 16.328 -1.445 4.945 1 98.88 103 VAL B C 1
ATOM 2185 O O . VAL B 1 103 ? 17.391 -0.851 4.793 1 98.88 103 VAL B O 1
ATOM 2188 N N . PHE B 1 104 ? 15.172 -0.832 4.938 1 98.88 104 PHE B N 1
ATOM 2189 C CA . PHE B 1 104 ? 15.07 0.603 5.18 1 98.88 104 PHE B CA 1
ATOM 2190 C C . PHE B 1 104 ? 14.914 0.895 6.664 1 98.88 104 PHE B C 1
ATOM 2192 O O . PHE B 1 104 ? 14.047 0.314 7.328 1 98.88 104 PHE B O 1
ATOM 2199 N N . THR B 1 105 ? 15.68 1.818 7.16 1 98.81 105 THR B N 1
ATOM 2200 C CA . THR B 1 105 ? 15.578 2.258 8.547 1 98.81 105 THR B CA 1
ATOM 2201 C C . THR B 1 105 ? 15.203 3.736 8.617 1 98.81 105 THR B C 1
ATOM 2203 O O . THR B 1 105 ? 15.906 4.586 8.07 1 98.81 105 THR B O 1
ATOM 2206 N N . ALA B 1 106 ? 14.18 3.973 9.344 1 97.94 106 ALA B N 1
ATOM 2207 C CA . ALA B 1 106 ? 13.773 5.367 9.516 1 97.94 106 ALA B CA 1
ATOM 2208 C C . ALA B 1 106 ? 14.781 6.129 10.375 1 97.94 106 ALA B C 1
ATOM 2210 O O . ALA B 1 106 ? 15.008 5.77 11.531 1 97.94 106 ALA B O 1
ATOM 2211 N N . ARG B 1 107 ? 15.203 7.219 9.859 1 95.56 107 ARG B N 1
ATOM 2212 C CA . ARG B 1 107 ? 16.172 8.023 10.609 1 95.56 107 ARG B CA 1
ATOM 2213 C C . ARG B 1 107 ? 15.453 9.102 11.422 1 95.56 107 ARG B C 1
ATOM 2215 O O . ARG B 1 107 ? 16.031 9.664 12.352 1 95.56 107 ARG B O 1
ATOM 2222 N N . VAL B 1 108 ? 14.234 9.422 10.992 1 94.12 108 VAL B N 1
ATOM 2223 C CA . VAL B 1 108 ? 13.422 10.414 11.695 1 94.12 108 VAL B CA 1
ATOM 2224 C C . VAL B 1 108 ? 11.992 9.891 11.844 1 94.12 108 VAL B C 1
ATOM 2226 O O . VAL B 1 108 ? 11.5 9.164 10.977 1 94.12 108 VAL B O 1
ATOM 2229 N N . HIS B 1 109 ? 11.398 10.25 12.984 1 95.38 109 HIS B N 1
ATOM 2230 C CA . HIS B 1 109 ? 9.984 9.938 13.18 1 95.38 109 HIS B CA 1
ATOM 2231 C C . HIS B 1 109 ? 9.117 10.617 12.133 1 95.38 109 HIS B C 1
ATOM 2233 O O . HIS B 1 109 ? 9.398 11.75 11.727 1 95.38 109 HIS B O 1
ATOM 2239 N N . GLY B 1 110 ? 8.023 9.953 11.711 1 95 110 GLY B N 1
ATOM 2240 C CA . GLY B 1 110 ? 7.109 10.594 10.773 1 95 110 GLY B CA 1
ATOM 2241 C C . GLY B 1 110 ? 6.215 9.609 10.047 1 95 110 GLY B C 1
ATOM 2242 O O . GLY B 1 110 ? 6.184 8.43 10.383 1 95 110 GLY B O 1
ATOM 2243 N N . LEU B 1 111 ? 5.43 10.195 9.086 1 96.69 111 LEU B N 1
ATOM 2244 C CA . LEU B 1 111 ? 4.586 9.43 8.18 1 96.69 111 LEU B CA 1
ATOM 2245 C C . LEU B 1 111 ? 5.336 9.094 6.891 1 96.69 111 LEU B C 1
ATOM 2247 O O . LEU B 1 111 ? 5.973 9.969 6.293 1 96.69 111 LEU B O 1
ATOM 2251 N N . TYR B 1 112 ? 5.34 7.832 6.527 1 98.25 112 TYR B N 1
ATOM 2252 C CA . TYR B 1 112 ? 6.062 7.355 5.355 1 98.25 112 TYR B CA 1
ATOM 2253 C C . TYR B 1 112 ? 5.121 6.652 4.383 1 98.25 112 TYR B C 1
ATOM 2255 O O . TYR B 1 112 ? 4.133 6.043 4.797 1 98.25 112 TYR B O 1
ATOM 2263 N N . TYR B 1 113 ? 5.5 6.781 3.148 1 98.62 113 TYR B N 1
ATOM 2264 C CA . TYR B 1 113 ? 4.867 6.016 2.08 1 98.62 113 TYR B CA 1
ATOM 2265 C C . TYR B 1 113 ? 5.855 5.043 1.447 1 98.62 113 TYR B C 1
ATOM 2267 O O . TYR B 1 113 ? 6.992 5.418 1.138 1 98.62 113 TYR B O 1
ATOM 2275 N N . PHE B 1 114 ? 5.43 3.799 1.266 1 98.88 114 PHE B N 1
ATOM 2276 C CA . PHE B 1 114 ? 6.211 2.771 0.585 1 98.88 114 PHE B CA 1
ATOM 2277 C C . PHE B 1 114 ? 5.414 2.156 -0.559 1 98.88 114 PHE B C 1
ATOM 2279 O O . PHE B 1 114 ? 4.191 2.035 -0.475 1 98.88 114 PHE B O 1
ATOM 2286 N N . THR B 1 115 ? 6.09 1.724 -1.565 1 98.81 115 THR B N 1
ATOM 2287 C CA . THR B 1 115 ? 5.484 0.979 -2.664 1 98.81 115 THR B CA 1
ATOM 2288 C C . THR B 1 115 ? 6.484 0 -3.271 1 98.81 115 THR B C 1
ATOM 2290 O O . THR B 1 115 ? 7.688 0.277 -3.307 1 98.81 115 THR B O 1
ATOM 2293 N N . TRP B 1 116 ? 5.988 -1.165 -3.742 1 98.81 116 TRP B N 1
ATOM 2294 C CA . TRP B 1 116 ? 6.867 -2.094 -4.445 1 98.81 116 TRP B CA 1
ATOM 2295 C C . TRP B 1 116 ? 6.105 -2.844 -5.531 1 98.81 116 TRP B C 1
ATOM 2297 O O . TRP B 1 116 ? 4.902 -3.08 -5.406 1 98.81 116 TRP B O 1
ATOM 2307 N N . THR B 1 117 ? 6.816 -3.129 -6.543 1 98.75 117 THR B N 1
ATOM 2308 C CA . THR B 1 117 ? 6.316 -3.865 -7.699 1 98.75 117 THR B CA 1
ATOM 2309 C C . THR B 1 117 ? 7.172 -5.102 -7.965 1 98.75 117 THR B C 1
ATOM 2311 O O . THR B 1 117 ? 8.398 -5.039 -7.891 1 98.75 117 THR B O 1
ATOM 2314 N N . VAL B 1 118 ? 6.496 -6.203 -8.227 1 98.5 118 VAL B N 1
ATOM 2315 C CA . VAL B 1 118 ? 7.133 -7.461 -8.609 1 98.5 118 VAL B CA 1
ATOM 2316 C C . VAL B 1 118 ? 6.641 -7.891 -9.984 1 98.5 118 VAL B C 1
ATOM 2318 O O . VAL B 1 118 ? 5.434 -7.906 -10.242 1 98.5 118 VAL B O 1
ATOM 2321 N N . LEU B 1 119 ? 7.578 -8.164 -10.852 1 98.31 119 LEU B N 1
ATOM 2322 C CA . LEU B 1 119 ? 7.262 -8.883 -12.078 1 98.31 119 LEU B CA 1
ATOM 2323 C C . LEU B 1 119 ? 7.742 -10.328 -12 1 98.31 119 LEU B C 1
ATOM 2325 O O . LEU B 1 119 ? 8.945 -10.586 -11.906 1 98.31 119 LEU B O 1
ATOM 2329 N N . THR B 1 120 ? 6.805 -11.25 -12.039 1 98 120 THR B N 1
ATOM 2330 C CA . THR B 1 120 ? 7.191 -12.648 -11.969 1 98 120 THR B CA 1
ATOM 2331 C C . THR B 1 120 ? 7.148 -13.297 -13.344 1 98 120 THR B C 1
ATOM 2333 O O . THR B 1 120 ? 6.383 -12.875 -14.211 1 98 120 THR B O 1
ATOM 2336 N N . TYR B 1 121 ? 7.887 -14.305 -13.484 1 96.56 121 TYR B N 1
ATOM 2337 C CA . TYR B 1 121 ? 8.008 -15.016 -14.75 1 96.56 121 TYR B CA 1
ATOM 2338 C C . TYR B 1 121 ? 6.801 -15.906 -14.992 1 96.56 121 TYR B C 1
ATOM 2340 O O . TYR B 1 121 ? 6.199 -16.422 -14.047 1 96.56 121 TYR B O 1
ATOM 2348 N N . ALA B 1 122 ? 6.531 -16.109 -16.297 1 95.75 122 ALA B N 1
ATOM 2349 C CA . ALA B 1 122 ? 5.418 -16.969 -16.688 1 95.75 122 ALA B CA 1
ATOM 2350 C C . ALA B 1 122 ? 5.488 -18.328 -16 1 95.75 122 ALA B C 1
ATOM 2352 O O . ALA B 1 122 ? 6.547 -18.953 -15.969 1 95.75 122 ALA B O 1
ATOM 2353 N N . GLY B 1 123 ? 4.312 -18.719 -15.43 1 95.75 123 GLY B N 1
ATOM 2354 C CA . GLY B 1 123 ? 4.211 -20.016 -14.797 1 95.75 123 GLY B CA 1
ATOM 2355 C C . GLY B 1 123 ? 4.809 -20.062 -13.406 1 95.75 123 GLY B C 1
ATOM 2356 O O . GLY B 1 123 ? 4.773 -21.094 -12.734 1 95.75 123 GLY B O 1
ATOM 2357 N N . LYS B 1 124 ? 5.355 -18.953 -12.906 1 96.56 124 LYS B N 1
ATOM 2358 C CA . LYS B 1 124 ? 6.035 -18.922 -11.609 1 96.56 124 LYS B CA 1
ATOM 2359 C C . LYS B 1 124 ? 5.336 -17.969 -10.648 1 96.56 124 LYS B C 1
ATOM 2361 O O . LYS B 1 124 ? 4.34 -17.328 -11.008 1 96.56 124 LYS B O 1
ATOM 2366 N N . SER B 1 125 ? 5.785 -18 -9.414 1 96.5 125 SER B N 1
ATOM 2367 C CA . SER B 1 125 ? 5.242 -17.109 -8.391 1 96.5 125 SER B CA 1
ATOM 2368 C C . SER B 1 125 ? 6.355 -16.438 -7.598 1 96.5 125 SER B C 1
ATOM 2370 O O . SER B 1 125 ? 7.445 -17 -7.453 1 96.5 125 SER B O 1
ATOM 2372 N N . PHE B 1 126 ? 6.062 -15.312 -7.117 1 97.75 126 PHE B N 1
ATOM 2373 C CA . PHE B 1 126 ? 6.902 -14.547 -6.199 1 97.75 126 PHE B CA 1
ATOM 2374 C C . PHE B 1 126 ? 6.051 -13.711 -5.254 1 97.75 126 PHE B C 1
ATOM 2376 O O . PHE B 1 126 ? 5.871 -12.508 -5.465 1 97.75 126 PHE B O 1
ATOM 2383 N N . TYR B 1 127 ? 5.57 -14.305 -4.199 1 98.38 127 TYR B N 1
ATOM 2384 C CA . TYR B 1 127 ? 4.707 -13.641 -3.227 1 98.38 127 TYR B CA 1
ATOM 2385 C C . TYR B 1 127 ? 5.535 -12.93 -2.162 1 98.38 127 TYR B C 1
ATOM 2387 O O . TYR B 1 127 ? 6.461 -13.508 -1.593 1 98.38 127 TYR B O 1
ATOM 2395 N N . THR B 1 128 ? 5.191 -11.711 -1.934 1 98.75 128 THR B N 1
ATOM 2396 C CA . THR B 1 128 ? 5.961 -10.914 -0.985 1 98.75 128 THR B CA 1
ATOM 2397 C C . THR B 1 128 ? 5.039 -10.234 0.026 1 98.75 128 THR B C 1
ATOM 2399 O O . THR B 1 128 ? 3.816 -10.258 -0.131 1 98.75 128 THR B O 1
ATOM 2402 N N . GLN B 1 129 ? 5.637 -9.688 1.039 1 98.75 129 GLN B N 1
ATOM 2403 C CA . GLN B 1 129 ? 4.969 -8.914 2.08 1 98.75 129 GLN B CA 1
ATOM 2404 C C . GLN B 1 129 ? 5.887 -7.836 2.643 1 98.75 129 GLN B C 1
ATOM 2406 O O . GLN B 1 129 ? 7.105 -8.008 2.682 1 98.75 129 GLN B O 1
ATOM 2411 N N . LEU B 1 130 ? 5.281 -6.77 3.025 1 98.88 130 LEU B N 1
ATOM 2412 C CA . LEU B 1 130 ? 5.988 -5.688 3.707 1 98.88 130 LEU B CA 1
ATOM 2413 C C . LEU B 1 130 ? 5.84 -5.809 5.219 1 98.88 130 LEU B C 1
ATOM 2415 O O . LEU B 1 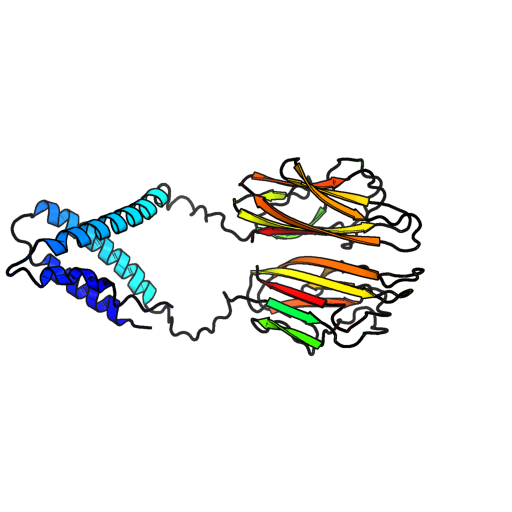130 ? 4.723 -5.926 5.73 1 98.88 130 LEU B O 1
ATOM 2419 N N . LEU B 1 131 ? 6.969 -5.738 5.902 1 98.81 131 LEU B N 1
ATOM 2420 C CA . LEU B 1 131 ? 6.953 -5.809 7.359 1 98.81 131 LEU B CA 1
ATOM 2421 C C . LEU B 1 131 ? 7.477 -4.516 7.973 1 98.81 131 LEU B C 1
ATOM 2423 O O . LEU B 1 131 ? 8.461 -3.951 7.492 1 98.81 131 LEU B O 1
ATOM 2427 N N . LEU B 1 132 ? 6.812 -4.051 9.023 1 98.69 132 LEU B N 1
ATOM 2428 C CA . LEU B 1 132 ? 7.32 -3.055 9.969 1 98.69 132 LEU B CA 1
ATOM 2429 C C . LEU B 1 132 ? 7.797 -3.715 11.258 1 98.69 132 LEU B C 1
ATOM 2431 O O . LEU B 1 132 ? 6.984 -4.211 12.039 1 98.69 132 LEU B O 1
ATOM 2435 N N . ASN B 1 133 ? 9.039 -3.594 11.609 1 96.56 133 ASN B N 1
ATOM 2436 C CA . ASN B 1 133 ? 9.617 -4.254 12.781 1 96.56 133 ASN B CA 1
ATOM 2437 C C . ASN B 1 133 ? 9.086 -5.676 12.938 1 96.56 133 ASN B C 1
ATOM 2439 O O . ASN B 1 133 ? 8.609 -6.047 14.016 1 96.56 133 ASN B O 1
ATOM 2443 N N . ASP B 1 134 ? 8.773 -6.523 12.07 1 93.88 134 ASP B N 1
ATOM 2444 C CA . ASP B 1 134 ? 8.367 -7.926 12.062 1 93.88 134 ASP B CA 1
ATOM 2445 C C . ASP B 1 134 ? 6.848 -8.062 12.031 1 93.88 134 ASP B C 1
ATOM 2447 O O . ASP B 1 134 ? 6.312 -9.156 12.234 1 93.88 134 ASP B O 1
ATOM 2451 N N . THR B 1 135 ? 6.207 -6.965 12.016 1 97.06 135 THR B N 1
ATOM 2452 C CA . THR B 1 135 ? 4.758 -7 11.859 1 97.06 135 THR B CA 1
ATOM 2453 C C . THR B 1 135 ? 4.375 -6.906 10.383 1 97.06 135 THR B C 1
ATOM 2455 O O . THR B 1 135 ? 4.828 -6.004 9.672 1 97.06 135 THR B O 1
ATOM 2458 N N . ILE B 1 136 ? 3.496 -7.82 9.969 1 97.88 136 ILE B N 1
ATOM 2459 C CA . ILE B 1 136 ? 3.049 -7.824 8.586 1 97.88 136 ILE B CA 1
ATOM 2460 C C . ILE B 1 136 ? 2.072 -6.672 8.359 1 97.88 136 ILE B C 1
ATOM 2462 O O . ILE B 1 136 ? 1.087 -6.531 9.086 1 97.88 136 ILE B O 1
ATOM 2466 N N . ILE B 1 137 ? 2.34 -5.891 7.316 1 98.5 137 ILE B N 1
ATOM 2467 C CA . ILE B 1 137 ? 1.537 -4.711 7.02 1 98.5 137 ILE B CA 1
ATOM 2468 C C . ILE B 1 137 ? 0.647 -4.988 5.809 1 98.5 137 ILE B C 1
ATOM 2470 O O . ILE B 1 137 ? -0.539 -4.648 5.812 1 98.5 137 ILE B O 1
ATOM 2474 N N . ALA B 1 138 ? 1.201 -5.52 4.754 1 98.44 138 ALA B N 1
ATOM 2475 C CA . ALA B 1 138 ? 0.513 -5.789 3.492 1 98.44 138 ALA B CA 1
ATOM 2476 C C . ALA B 1 138 ? 1.247 -6.855 2.686 1 98.44 138 ALA B C 1
ATOM 2478 O O . ALA B 1 138 ? 2.463 -7.012 2.812 1 98.44 138 ALA B O 1
ATOM 2479 N N . ARG B 1 139 ? 0.495 -7.504 1.866 1 98.56 139 ARG B N 1
ATOM 2480 C CA . ARG B 1 139 ? 1.06 -8.531 0.996 1 98.56 139 ARG B CA 1
ATOM 2481 C C . ARG B 1 139 ? 0.872 -8.164 -0.473 1 98.56 139 ARG B C 1
ATOM 2483 O O . ARG B 1 139 ? -0.002 -7.363 -0.813 1 98.56 139 ARG B O 1
ATOM 2490 N N . ASN B 1 140 ? 1.694 -8.734 -1.332 1 98.56 140 ASN B N 1
ATOM 2491 C CA . ASN B 1 140 ? 1.68 -8.523 -2.775 1 98.56 140 ASN B CA 1
ATOM 2492 C C . ASN B 1 140 ? 1.725 -9.844 -3.539 1 98.56 140 ASN B C 1
ATOM 2494 O O . ASN B 1 140 ? 2.691 -10.602 -3.424 1 98.56 140 ASN B O 1
ATOM 2498 N N . HIS B 1 141 ? 0.748 -10.109 -4.316 1 97.75 141 HIS B N 1
ATOM 2499 C CA . HIS B 1 141 ? 0.562 -11.383 -5.012 1 97.75 141 HIS B CA 1
ATOM 2500 C C . HIS B 1 141 ? 1.042 -11.297 -6.457 1 97.75 141 HIS B C 1
ATOM 2502 O O . HIS B 1 141 ? 0.241 -11.078 -7.371 1 97.75 141 HIS B O 1
ATOM 2508 N N . ALA B 1 142 ? 2.199 -11.594 -6.645 1 97.5 142 ALA B N 1
ATOM 2509 C CA . ALA B 1 142 ? 2.703 -11.805 -8 1 97.5 142 ALA B CA 1
ATOM 2510 C C . ALA B 1 142 ? 2.711 -13.281 -8.359 1 97.5 142 ALA B C 1
ATOM 2512 O O . ALA B 1 142 ? 3.701 -13.984 -8.133 1 97.5 142 ALA B O 1
ATOM 2513 N N . GLY B 1 143 ? 1.616 -13.711 -8.992 1 95.31 143 GLY B N 1
ATOM 2514 C CA . GLY B 1 143 ? 1.455 -15.117 -9.336 1 95.31 143 GLY B CA 1
ATOM 2515 C C . GLY B 1 143 ? 1.064 -15.336 -10.789 1 95.31 143 GLY B C 1
ATOM 2516 O O . GLY B 1 143 ? 0.074 -14.773 -11.258 1 95.31 143 GLY B O 1
ATOM 2517 N N . ALA B 1 144 ? 1.792 -16.219 -11.383 1 91.69 144 ALA B N 1
ATOM 2518 C CA . ALA B 1 144 ? 1.51 -16.516 -12.789 1 91.69 144 ALA B CA 1
ATOM 2519 C C . ALA B 1 144 ? 1.312 -18.016 -13 1 91.69 144 ALA B C 1
ATOM 2521 O O . ALA B 1 144 ? 1.584 -18.531 -14.086 1 91.69 144 ALA B O 1
ATOM 2522 N N . GLY B 1 145 ? 0.954 -18.578 -11.969 1 90.31 145 GLY B N 1
ATOM 2523 C CA . GLY B 1 145 ? 0.671 -20 -12.133 1 90.31 145 GLY B CA 1
ATOM 2524 C C . GLY B 1 145 ? -0.327 -20.297 -13.234 1 90.31 145 GLY B C 1
ATOM 2525 O O . GLY B 1 145 ? -1.428 -19.734 -13.242 1 90.31 145 GLY B O 1
ATOM 2526 N N . GLY B 1 146 ? 0.072 -21.156 -14.156 1 88.88 146 GLY B N 1
ATOM 2527 C CA . GLY B 1 146 ? -0.821 -21.547 -15.234 1 88.88 146 GLY B CA 1
ATOM 2528 C C . GLY B 1 146 ? -0.932 -20.484 -16.312 1 88.88 146 GLY B C 1
ATOM 2529 O O . GLY B 1 146 ? -1.76 -20.609 -17.219 1 88.88 146 GLY B O 1
ATOM 2530 N N . MET B 1 147 ? -0.223 -19.422 -16.125 1 89.69 147 MET B N 1
ATOM 2531 C CA . MET B 1 147 ? -0.26 -18.359 -17.125 1 89.69 147 MET B CA 1
ATOM 2532 C C . MET B 1 147 ? 0.905 -18.484 -18.109 1 89.69 147 MET B C 1
ATOM 2534 O O . MET B 1 147 ? 1.981 -18.953 -17.734 1 89.69 147 MET B O 1
ATOM 2538 N N . SER B 1 148 ? 0.695 -18.062 -19.359 1 91.69 148 SER B N 1
ATOM 2539 C CA . SER B 1 148 ? 1.734 -18.109 -20.375 1 91.69 148 SER B CA 1
ATOM 2540 C C . SER B 1 148 ? 2.484 -16.797 -20.484 1 91.69 148 SER B C 1
ATOM 2542 O O . SER B 1 148 ? 3.375 -16.641 -21.312 1 91.69 148 SER B O 1
ATOM 2544 N N . THR B 1 149 ? 2.17 -15.805 -19.672 1 92.75 149 THR B N 1
ATOM 2545 C CA . THR B 1 149 ? 2.809 -14.492 -19.703 1 92.75 149 THR B CA 1
ATOM 2546 C C . THR B 1 149 ? 3.334 -14.117 -18.328 1 92.75 149 THR B C 1
ATOM 2548 O O . THR B 1 149 ? 2.93 -14.711 -17.312 1 92.75 149 THR B O 1
ATOM 2551 N N . HIS B 1 150 ? 4.305 -13.195 -18.328 1 95.25 150 HIS B N 1
ATOM 2552 C CA . HIS B 1 150 ? 4.758 -12.617 -17.062 1 95.25 150 HIS B CA 1
ATOM 2553 C C . HIS B 1 150 ? 3.643 -11.836 -16.391 1 95.25 150 HIS B C 1
ATOM 2555 O O . HIS B 1 150 ? 2.75 -11.305 -17.062 1 95.25 150 HIS B O 1
ATOM 2561 N N . MET B 1 151 ? 3.691 -11.805 -15.102 1 95.38 151 MET B N 1
ATOM 2562 C CA . MET B 1 151 ? 2.617 -11.148 -14.367 1 95.38 151 MET B CA 1
ATOM 2563 C C . MET B 1 151 ? 3.178 -10.109 -13.391 1 95.38 151 MET B C 1
ATOM 2565 O O . MET B 1 151 ? 3.967 -10.453 -12.508 1 95.38 151 MET B O 1
ATOM 2569 N N . PRO B 1 152 ? 2.83 -8.852 -13.578 1 96.38 152 PRO B N 1
ATOM 2570 C CA . PRO B 1 152 ? 3.195 -7.824 -12.594 1 96.38 152 PRO B CA 1
ATOM 2571 C C . PRO B 1 152 ? 2.197 -7.727 -11.445 1 96.38 152 PRO B C 1
ATOM 2573 O O . PRO B 1 152 ? 1.035 -8.117 -11.594 1 96.38 152 PRO B O 1
ATOM 2576 N N . SER B 1 153 ? 2.631 -7.305 -10.305 1 98.12 153 SER B N 1
ATOM 2577 C CA . SER B 1 153 ? 1.793 -6.941 -9.164 1 98.12 153 SER B CA 1
ATOM 2578 C C . SER B 1 153 ? 2.445 -5.848 -8.328 1 98.12 153 SER B C 1
ATOM 2580 O O . SER B 1 153 ? 3.66 -5.852 -8.125 1 98.12 153 SER B O 1
ATOM 2582 N N . SER B 1 154 ? 1.632 -4.926 -7.832 1 98.38 154 SER B N 1
ATOM 2583 C CA . SER B 1 154 ? 2.125 -3.832 -7 1 98.38 154 SER B CA 1
ATOM 2584 C C . SER B 1 154 ? 1.295 -3.688 -5.73 1 98.38 154 SER B C 1
ATOM 2586 O O . SER B 1 154 ? 0.123 -4.066 -5.699 1 98.38 154 SER B O 1
ATOM 2588 N N . GLN B 1 155 ? 1.896 -3.172 -4.73 1 98.69 155 GLN B N 1
ATOM 2589 C CA . GLN B 1 155 ? 1.257 -2.84 -3.461 1 98.69 155 GLN B CA 1
ATOM 2590 C C . GLN B 1 155 ? 1.922 -1.63 -2.811 1 98.69 155 GLN B C 1
ATOM 2592 O O . GLN B 1 155 ? 3.008 -1.215 -3.223 1 98.69 155 GLN B O 1
ATOM 2597 N N . SER B 1 156 ? 1.223 -1.033 -1.879 1 98.56 156 SER B N 1
ATOM 2598 C CA . SER B 1 156 ? 1.759 0.113 -1.153 1 98.56 156 SER B CA 1
ATOM 2599 C C . SER B 1 156 ? 1.221 0.166 0.273 1 98.56 156 SER B C 1
ATOM 2601 O O . SER B 1 156 ? 0.329 -0.604 0.634 1 98.56 156 SER B O 1
ATOM 2603 N N . ALA B 1 157 ? 1.845 1.032 1.064 1 98.69 157 ALA B N 1
ATOM 2604 C CA . ALA B 1 157 ? 1.444 1.209 2.459 1 98.69 157 ALA B CA 1
ATOM 2605 C C . ALA B 1 157 ? 1.838 2.592 2.971 1 98.69 157 ALA B C 1
ATOM 2607 O O . ALA B 1 157 ? 2.877 3.133 2.582 1 98.69 157 ALA B O 1
ATOM 2608 N N . VAL B 1 158 ? 1.035 3.127 3.801 1 98.69 158 VAL B N 1
ATOM 2609 C CA . VAL B 1 158 ? 1.305 4.352 4.551 1 98.69 158 VAL B CA 1
ATOM 2610 C C . VAL B 1 158 ? 1.525 4.016 6.023 1 98.69 158 VAL B C 1
ATOM 2612 O O . VAL 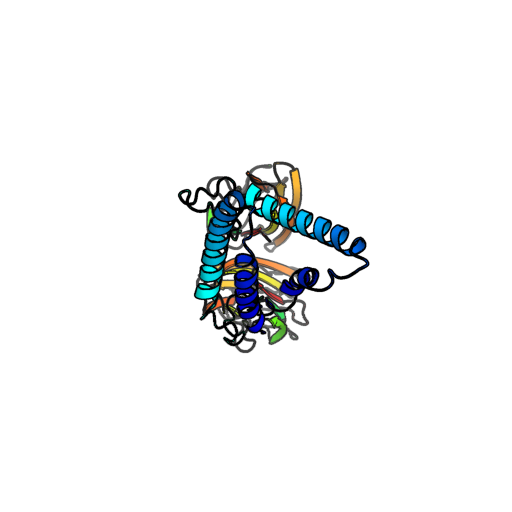B 1 158 ? 0.637 3.469 6.68 1 98.69 158 VAL B O 1
ATOM 2615 N N . LEU B 1 159 ? 2.668 4.43 6.559 1 98.5 159 LEU B N 1
ATOM 2616 C CA . LEU B 1 159 ? 3.039 3.994 7.902 1 98.5 159 LEU B CA 1
ATOM 2617 C C . LEU B 1 159 ? 3.477 5.176 8.758 1 98.5 159 LEU B C 1
ATOM 2619 O O . LEU B 1 159 ? 4.18 6.07 8.281 1 98.5 159 LEU B O 1
ATOM 2623 N N . GLN B 1 160 ? 3.01 5.164 9.969 1 96.56 160 GLN B N 1
ATOM 2624 C CA . GLN B 1 160 ? 3.631 6.004 10.984 1 96.56 160 GLN B CA 1
ATOM 2625 C C . GLN B 1 160 ? 4.836 5.309 11.609 1 96.56 160 GLN B C 1
ATOM 2627 O O . GLN B 1 160 ? 4.707 4.219 12.172 1 96.56 160 GLN B O 1
ATOM 2632 N N . MET B 1 161 ? 5.969 5.938 11.508 1 97.06 161 MET B N 1
ATOM 2633 C CA . MET B 1 161 ? 7.184 5.27 11.969 1 97.06 161 MET B CA 1
ATOM 2634 C C . MET B 1 161 ? 7.93 6.129 12.984 1 97.06 161 MET B C 1
ATOM 2636 O O . MET B 1 161 ? 8.008 7.352 12.828 1 97.06 161 MET B O 1
ATOM 2640 N N . SER B 1 162 ? 8.469 5.523 13.984 1 96.75 162 SER B N 1
ATOM 2641 C CA . SER B 1 162 ? 9.422 6.148 14.898 1 96.75 162 SER B CA 1
ATOM 2642 C C . SER B 1 162 ? 10.852 6.027 14.375 1 96.75 162 SER B C 1
ATOM 2644 O O . SER B 1 162 ? 11.133 5.176 13.523 1 96.75 162 SER B O 1
ATOM 2646 N N . LYS B 1 163 ? 11.672 6.867 14.898 1 96.12 163 LYS B N 1
ATOM 2647 C CA . LYS B 1 163 ? 13.086 6.711 14.586 1 96.12 163 LYS B CA 1
ATOM 2648 C C . LYS B 1 163 ? 13.57 5.293 14.883 1 96.12 163 LYS B C 1
ATOM 2650 O O . LYS B 1 163 ? 13.219 4.723 15.922 1 96.12 163 LYS B O 1
ATOM 2655 N N . ASN B 1 164 ? 14.297 4.672 13.93 1 97.88 164 ASN B N 1
ATOM 2656 C CA . ASN B 1 164 ? 14.961 3.375 14.016 1 97.88 164 ASN B CA 1
ATOM 2657 C C . ASN B 1 164 ? 13.992 2.232 13.727 1 97.88 164 ASN B C 1
ATOM 2659 O O . ASN B 1 164 ? 14.367 1.062 13.766 1 97.88 164 ASN B O 1
ATOM 2663 N N . ASP B 1 165 ? 12.711 2.592 13.461 1 98.62 165 ASP B N 1
ATOM 2664 C CA . ASP B 1 165 ? 11.844 1.556 12.914 1 98.62 165 ASP B CA 1
ATOM 2665 C C . ASP B 1 165 ? 12.391 1.035 11.586 1 98.62 165 ASP B C 1
ATOM 2667 O O . ASP B 1 165 ? 13.016 1.782 10.828 1 98.62 165 ASP B O 1
ATOM 2671 N N . LYS B 1 166 ? 12.07 -0.231 11.281 1 98.88 166 LYS B N 1
ATOM 2672 C CA . LYS B 1 166 ? 12.625 -0.885 10.102 1 98.88 166 LYS B CA 1
ATOM 2673 C C . LYS B 1 166 ? 11.516 -1.454 9.219 1 98.88 166 LYS B C 1
ATOM 2675 O O . LYS B 1 166 ? 10.539 -2.018 9.719 1 98.88 166 LYS B O 1
ATOM 2680 N N . VAL B 1 167 ? 11.68 -1.229 7.934 1 98.88 167 VAL B N 1
ATOM 2681 C CA . VAL B 1 167 ? 10.766 -1.78 6.934 1 98.88 167 VAL B CA 1
ATOM 2682 C C . VAL B 1 167 ? 11.547 -2.645 5.945 1 98.88 167 VAL B C 1
ATOM 2684 O O . VAL B 1 167 ? 12.648 -2.275 5.52 1 98.88 167 VAL B O 1
ATOM 2687 N N . SER B 1 168 ? 11.016 -3.746 5.59 1 98.81 168 SER B N 1
ATOM 2688 C CA . SER B 1 168 ? 11.625 -4.629 4.598 1 98.81 168 SER B CA 1
ATOM 2689 C C . SER B 1 168 ? 10.555 -5.391 3.814 1 98.81 168 SER B C 1
ATOM 2691 O O . SER B 1 168 ? 9.43 -5.547 4.285 1 98.81 168 SER B O 1
ATOM 2693 N N . ILE B 1 169 ? 10.914 -5.801 2.598 1 98.88 169 ILE B N 1
ATOM 2694 C CA . ILE B 1 169 ? 10.117 -6.742 1.813 1 98.88 169 ILE B CA 1
ATOM 2695 C C . ILE B 1 169 ? 10.625 -8.164 2.049 1 98.88 169 ILE B C 1
ATOM 2697 O O . ILE B 1 169 ? 11.828 -8.43 1.936 1 98.88 169 ILE B O 1
ATOM 2701 N N . ARG B 1 170 ? 9.688 -9.078 2.365 1 98.69 170 ARG B N 1
ATOM 2702 C CA . ARG B 1 170 ? 10.055 -10.477 2.592 1 98.69 170 ARG B CA 1
ATOM 2703 C C . ARG B 1 170 ? 9.211 -11.406 1.734 1 98.69 170 ARG B C 1
ATOM 2705 O O . ARG B 1 170 ? 8.078 -11.078 1.379 1 98.69 170 ARG B O 1
ATOM 2712 N N . ILE B 1 171 ? 9.812 -12.586 1.517 1 98.62 171 ILE B N 1
ATOM 2713 C CA . ILE B 1 171 ? 9.094 -13.617 0.771 1 98.62 171 ILE B CA 1
ATOM 2714 C C . ILE B 1 171 ? 7.965 -14.188 1.628 1 98.62 171 ILE B C 1
ATOM 2716 O O . ILE B 1 171 ? 8.148 -14.43 2.822 1 98.62 171 ILE B O 1
ATOM 2720 N N . TYR B 1 172 ? 6.844 -14.391 0.975 1 97.56 172 TYR B N 1
ATOM 2721 C CA . TYR B 1 172 ? 5.73 -15.109 1.577 1 97.56 172 TYR B CA 1
ATOM 2722 C C . TYR B 1 172 ? 5.379 -16.359 0.761 1 97.56 172 TYR B C 1
ATOM 2724 O O . TYR B 1 172 ? 4.871 -16.25 -0.358 1 97.56 172 TYR B O 1
ATOM 2732 N N . ASN B 1 173 ? 5.543 -17.5 1.339 1 93.75 173 ASN B N 1
ATOM 2733 C CA . ASN B 1 173 ? 5.191 -18.781 0.767 1 93.75 173 ASN B CA 1
ATOM 2734 C C . ASN B 1 173 ? 6.113 -19.156 -0.392 1 93.75 173 ASN B C 1
ATOM 2736 O O . ASN B 1 173 ? 6.961 -20.047 -0.26 1 93.75 173 ASN B O 1
ATOM 2740 N N . ALA B 1 174 ? 6.078 -18.453 -1.53 1 88.56 174 ALA B N 1
ATOM 2741 C CA . ALA B 1 174 ? 6.816 -18.844 -2.727 1 88.56 174 ALA B CA 1
ATOM 2742 C C . ALA B 1 174 ? 7.617 -17.688 -3.291 1 88.56 174 ALA B C 1
ATOM 2744 O O . ALA B 1 174 ? 7.062 -16.625 -3.57 1 88.56 174 ALA B O 1
ATOM 2745 N N . GLY B 1 175 ? 8.914 -17.828 -3.482 1 91.44 175 GLY B N 1
ATOM 2746 C CA . GLY B 1 175 ? 9.82 -16.906 -4.133 1 91.44 175 GLY B CA 1
ATOM 2747 C C . GLY B 1 175 ? 10.562 -17.5 -5.312 1 91.44 175 GLY B C 1
ATOM 2748 O O . GLY B 1 175 ? 11.789 -17.422 -5.395 1 91.44 175 GLY B O 1
ATOM 2749 N N . THR B 1 176 ? 9.781 -17.969 -6.297 1 94.44 176 THR B N 1
ATOM 2750 C CA . THR B 1 176 ? 10.344 -18.828 -7.336 1 94.44 176 THR B CA 1
ATOM 2751 C C . THR B 1 176 ? 11.07 -18 -8.383 1 94.44 176 THR B C 1
ATOM 2753 O O . THR B 1 176 ? 12.156 -18.375 -8.836 1 94.44 176 THR B O 1
ATOM 2756 N N . TYR B 1 177 ? 10.477 -16.906 -8.773 1 97.5 177 TYR B N 1
ATOM 2757 C CA . TYR B 1 177 ? 11.148 -16.141 -9.82 1 97.5 177 TYR B CA 1
ATOM 2758 C C . TYR B 1 177 ? 10.656 -14.703 -9.859 1 97.5 177 TYR B C 1
ATOM 2760 O O . TYR B 1 177 ? 9.469 -14.453 -10.117 1 97.5 177 TYR B O 1
ATOM 2768 N N . MET B 1 178 ? 11.516 -13.758 -9.633 1 97.94 178 MET B N 1
ATOM 2769 C CA . MET B 1 178 ? 11.266 -12.328 -9.836 1 97.94 178 MET B CA 1
ATOM 2770 C C . MET B 1 178 ? 12.203 -11.758 -10.891 1 97.94 178 MET B C 1
ATOM 2772 O O . MET B 1 178 ? 13.422 -11.883 -10.781 1 97.94 178 MET B O 1
ATOM 2776 N N . ILE B 1 179 ? 11.625 -11.18 -11.867 1 97.75 179 ILE B N 1
ATOM 2777 C CA . ILE B 1 179 ? 12.406 -10.656 -12.977 1 97.75 179 ILE B CA 1
ATOM 2778 C C . ILE B 1 179 ? 13.086 -9.352 -12.555 1 97.75 179 ILE B C 1
ATOM 2780 O O . ILE B 1 179 ? 12.438 -8.453 -12.016 1 97.75 179 ILE B O 1
ATOM 2784 N N . GLY B 1 180 ? 14.43 -9.352 -12.828 1 97.25 180 GLY B N 1
ATOM 2785 C CA . GLY B 1 180 ? 15.211 -8.156 -12.539 1 97.25 180 GLY B CA 1
ATOM 2786 C C . GLY B 1 180 ? 15.242 -7.164 -13.68 1 97.25 180 GLY B C 1
ATOM 2787 O O . GLY B 1 180 ? 14.219 -6.934 -14.336 1 97.25 180 GLY B O 1
ATOM 2788 N N . ASP B 1 181 ? 16.391 -6.379 -13.859 1 97 181 ASP B N 1
ATOM 2789 C CA . ASP B 1 181 ? 16.562 -5.375 -14.898 1 97 181 ASP B CA 1
ATOM 2790 C C . ASP B 1 181 ? 15.547 -4.242 -14.75 1 97 181 ASP B C 1
ATOM 2792 O O . ASP B 1 181 ? 14.898 -3.857 -15.719 1 97 181 ASP B O 1
ATOM 2796 N N . LYS B 1 182 ? 15.266 -3.881 -13.555 1 96.56 182 LYS B N 1
ATOM 2797 C CA . LYS B 1 182 ? 14.492 -2.715 -13.133 1 96.56 182 LYS B CA 1
ATOM 2798 C C . LYS B 1 182 ? 13 -2.938 -13.344 1 96.56 182 LYS B C 1
ATOM 2800 O O . LYS B 1 182 ? 12.203 -2.002 -13.234 1 96.56 182 LYS B O 1
ATOM 2805 N N . TRP B 1 183 ? 12.57 -4.18 -13.664 1 97.25 183 TRP B N 1
ATOM 2806 C CA . TRP B 1 183 ? 11.148 -4.488 -13.75 1 97.25 183 TRP B CA 1
ATOM 2807 C C . TRP B 1 183 ? 10.523 -4.535 -12.359 1 97.25 183 TRP B C 1
ATOM 2809 O O . TRP B 1 183 ? 9.336 -4.234 -12.195 1 97.25 183 TRP B O 1
ATOM 2819 N N . SER B 1 184 ? 11.312 -4.945 -11.414 1 98.5 184 SER B N 1
ATOM 2820 C CA . SER B 1 184 ? 10.883 -5.035 -10.023 1 98.5 184 SER B CA 1
ATOM 2821 C C . SER B 1 184 ? 11.602 -4.008 -9.156 1 98.5 184 SER B C 1
ATOM 2823 O O . SER B 1 184 ? 12.812 -3.832 -9.266 1 98.5 184 SER B O 1
ATOM 2825 N N . THR B 1 185 ? 10.812 -3.322 -8.32 1 98.75 185 THR B N 1
ATOM 2826 C CA . THR B 1 185 ? 11.367 -2.191 -7.586 1 98.75 185 THR B CA 1
ATOM 2827 C C . THR B 1 185 ? 10.766 -2.105 -6.184 1 98.75 185 THR B C 1
ATOM 2829 O O . THR B 1 185 ? 9.734 -2.721 -5.906 1 98.75 185 THR B O 1
ATOM 2832 N N . PHE B 1 186 ? 11.469 -1.442 -5.332 1 98.88 186 PHE B N 1
ATOM 2833 C CA . PHE B 1 186 ? 11.031 -1.05 -3.996 1 98.88 186 PHE B CA 1
ATOM 2834 C C . PHE B 1 186 ? 11.414 0.396 -3.705 1 98.88 186 PHE B C 1
ATOM 2836 O O . PHE B 1 186 ? 12.562 0.791 -3.914 1 98.88 186 PHE B O 1
ATOM 2843 N N . SER B 1 187 ? 10.453 1.195 -3.223 1 98.88 187 SER B N 1
ATOM 2844 C CA . SER B 1 187 ? 10.711 2.607 -2.961 1 98.88 187 SER B CA 1
ATOM 2845 C C . SER B 1 187 ? 9.891 3.107 -1.775 1 98.88 187 SER B C 1
ATOM 2847 O O . SER B 1 187 ? 8.922 2.467 -1.369 1 98.88 187 SER B O 1
ATOM 2849 N N . GLY B 1 188 ? 10.344 4.223 -1.255 1 98.75 188 GLY B N 1
ATOM 2850 C CA . GLY B 1 188 ? 9.617 4.887 -0.181 1 98.75 188 GLY B CA 1
ATOM 2851 C C . GLY B 1 188 ? 10.133 6.285 0.105 1 98.75 188 GLY B C 1
ATOM 2852 O O . GLY B 1 188 ? 11.219 6.664 -0.355 1 98.75 188 GLY B O 1
ATOM 2853 N N . PHE B 1 189 ? 9.273 7.047 0.808 1 98.12 189 PHE B N 1
ATOM 2854 C CA . PHE B 1 189 ? 9.688 8.391 1.203 1 98.12 189 PHE B CA 1
ATOM 2855 C C . PHE B 1 189 ? 8.922 8.852 2.436 1 98.12 189 PHE B C 1
ATOM 2857 O O . PHE B 1 189 ? 7.84 8.336 2.73 1 98.12 189 PHE B O 1
ATOM 2864 N N . LYS B 1 190 ? 9.555 9.773 3.041 1 96.94 190 LYS B N 1
ATOM 2865 C CA . LYS B 1 190 ? 8.859 10.445 4.133 1 96.94 190 LYS B CA 1
ATOM 2866 C C . LYS B 1 190 ? 7.891 11.5 3.598 1 96.94 190 LYS B C 1
ATOM 2868 O O . LYS B 1 190 ? 8.273 12.344 2.787 1 96.94 190 LYS B O 1
ATOM 2873 N N . ILE B 1 191 ? 6.66 11.43 4.074 1 95.06 191 ILE B N 1
ATOM 2874 C CA . ILE B 1 191 ? 5.609 12.344 3.635 1 95.06 191 ILE B CA 1
ATOM 2875 C C . ILE B 1 191 ? 5.766 13.688 4.34 1 95.06 191 ILE B C 1
ATOM 2877 O O . ILE B 1 191 ? 5.91 13.742 5.562 1 95.06 191 ILE B O 1
#

Sequence (382 aa):
MNFAHAITIAAILTSILTSGGSCHKSCRSNASLMKSIQYQLKLVEDNDGKCDCNQSPSTPSSGKVGFQVSNSGSLKNIGNGAIVIYETVTTNLGKGYDKSTGVFTARVHGLYYFTWTVLTYAGKSFYTQLLLNDTIIARNHAGAGGMSTHMPSSQSAVLQMSKNDKVSIRIYNAGTYMIGDKWSTFSGFKIMNFAHAITIAAILTSILTSGGSCHKSCRSNASLMKSIQYQLKLVEDNDGKCDCNQSPSTPSSGKVGFQVSNSGSLKNIGNGAIVIYETVTTNLGKGYDKSTGVFTARVHGLYYFTWTVLTYAGKSFYTQLLLNDTIIARNHAGAGGMSTHMPSSQSAVLQMSKNDKVSIRIYNAGTYMIGDKWSTFSGFKI

Nearest PDB structures (foldseek):
  4oum-assembly1_A  TM=9.132E-01  e=1.809E-13  Homo sapiens
  4oul-assembly2_E  TM=8.944E-01  e=1.134E-12  Homo sapiens
  4oul-assembly1_C  TM=9.152E-01  e=3.452E-12  Homo sapiens
  4ous-assembly1_A  TM=8.893E-01  e=1.872E-12  Danio rerio
  5kca-assembly1_A  TM=8.501E-01  e=3.908E-10  Homo sapiens

Secondary structure (DSSP, 8-state):
---TTSSTTHHHHHHHH--SS--SSHHHHHHHHHHHHHHHHHHHHHTTTT--SSS-----S----EEEEE-SS-EE-PPTTPBPPP-EEEEEETS-EETTTTEEE-SS-EEEEEEEEEEEPTT-EEEEEEEETTEEEEEEEEE-TT-SS-EEEEEEEEEEE-TT-EEEEEEEEEE-EE--TTSSEEEEEE-/--THHHHHHHHHHHHHHH---S--HHHHHHHHHHHHHHHHHHHHHHTTSS--TTS-TT-GGGS--EEEEE-SS-EE-PPTTPBPPP-EEEEEETS-EETTTTEEE-SS-EEEEEEEEEEEPTT-EEEEEEEETTEEEEEEEEE-TT-SS-EEEEEEEEEEE-TT-EEEEEEEEEE-EE--TTSSEEEEEE-

InterPro domains:
  IPR001073 C1q domain [PF00386] (67-189)
  IPR001073 C1q domain [PR00007] (77-103)
  IPR001073 C1q domain [PR00007] (104-123)
  IPR001073 C1q domain [PR00007] (151-172)
  IPR001073 C1q domain [PR00007] (182-191)
  IPR001073 C1q domain [PS50871] (60-191)
  IPR001073 C1q domain [SM00110] (58-190)
  IPR008983 Tumour necrosis factor-like domain superfamily [G3DSA:2.60.120.40] (50-191)
  IPR008983 Tumour necrosis factor-like domain superfamily [SSF49842] (64-191)
  IPR050822 Cerebellin Synaptic Organizer [PTHR22923] (34-189)

Foldseek 3Di:
DPPPPPPPVPPPVVVVPDPPPPNPPVVVVVVVVVVVVVVVVVVVVVVVPPPVVVPPPPVLLPDWFKWKFFAQFKDFWDDAFAFDATQGTDDGVSNQADRVRQKGFAQAWAKKKKKKKWKFAAQFWWKKFKDKVNHTDDIWTQDRRPHPGIGMTMDMDIDGDHGGIMMTMGTHPGHGITGGNPNIMMMMIGD/DCPPVLVVVVVVVVVVLPVDDPPPPVSVVVVVVVVVVVVVVVVVVVVVPPPCPVPDVPPLAPDKFKWKFFAQFKDFFDDAFAFDATQGTPDGVVNQADRVRQKGFAQYWAKKKKKKKWKFAAQFWWKKFKDKQNHTDDIWTQDRHVHPGIGMIMDMDIDGDHGGIMMTMGTHPGGGITGGNRNIMIMMIGD

Solvent-accessible surface area (backbone atoms only — not comparable to full-atom values): 19549 Å² total; per-residue (Å²): 92,89,25,76,63,29,66,69,75,47,64,60,65,50,68,80,64,71,64,82,84,96,64,70,73,64,56,59,61,50,51,54,50,48,50,49,49,48,49,52,48,44,53,51,45,68,71,40,53,88,58,43,79,84,39,70,72,71,57,72,68,76,54,71,33,34,24,20,29,18,24,69,58,62,48,65,65,46,54,63,65,38,65,52,61,37,66,39,75,80,26,50,45,78,60,33,61,37,54,89,68,24,37,36,36,34,84,45,62,46,45,33,40,39,39,39,29,41,24,12,41,51,51,26,30,32,21,33,30,36,27,50,76,85,38,82,73,50,69,36,78,10,63,12,69,87,35,85,30,53,25,59,32,64,42,71,52,77,42,81,38,48,57,69,38,37,38,36,43,24,28,43,81,38,26,48,23,37,43,25,62,26,39,16,37,45,32,36,32,55,106,116,49,72,65,22,63,60,56,50,56,57,50,54,54,57,60,59,66,68,61,70,84,74,51,70,70,42,47,60,47,45,51,50,45,48,50,51,47,46,52,48,43,52,52,45,60,66,47,50,82,54,57,44,76,49,63,87,60,74,60,56,84,57,76,33,33,36,34,30,16,24,67,58,62,46,63,65,47,55,63,65,37,67,52,61,37,64,40,74,80,41,50,45,78,60,34,64,38,54,90,69,24,38,34,36,34,78,34,59,46,46,31,39,38,40,38,33,39,25,12,40,50,49,26,29,31,23,33,30,37,26,50,76,82,39,83,66,36,34,32,61,10,48,12,47,89,35,93,46,66,25,69,28,57,42,69,52,37,41,76,38,48,58,69,39,36,38,37,43,24,27,43,81,40,26,48,23,37,41,25,66,62,60,17,38,46,34,37,32,56,106

Radius of gyration: 29.35 Å; Cα contacts (8 Å, |Δi|>4): 871; chains: 2; bounding box: 50×92×46 Å

Organism: Mytilus galloprovincialis (NCBI:txid29158)